Protein AF-A0A6M5YWC6-F1 (afdb_monomer)

Secondary structure (DSSP, 8-state):
-----------S-PPP-HHHHHHHHHHHHHHHHHTTHHHHHHHHHHHHHHHHHHHHHHHHHHHHHHHHHHHHHHHHHGGGHHHHHHHHHHHHHHHHHHHHHHHHHHHHHHHHHHHHHHHHHHHHHHHHHHHHHHHHHHHHHHHHHHHHHHHHTGGGGHHHHHHHHHHHHHHHHHHHHHHHHHHHHHHHHHHHHHHHHHHHHHHHHHHHHHHHHHHHHHHHHHHHHHHHHHHHHHHHHHHHHHHHHHHHHHHHHHHHHHHHHHHHHHHHHHHHHHHHHHHHHTT-TT---SS--HHHHHHHHTT--SHHHHHHHTT--PPPPTT-----

Foldseek 3Di:
DDDDDDDDDDDPDDPPDPVVVVVLVVVLVQLLQCLLVLVLVLVVLLVVLVVVLVVLVVVLVVLVVVLVVLVVVLVVLVVLVVLVVVLVVVLVVLVVVLVVLVVVLVVLVVVLVVLVVVLVVLVVLLVVLVVLLVVLVVLLVVLVVQLVVLVVVPPVSPVSNVVSVVSNVVSVVSNVVSVVSNVVSVVSNVVSVVVSVVSVVVSVVSVVVSVVSVVVSVVVSVVSVVVSVVSVVVSVVSVVVSVVSVVVSVVSVVVSVVSVVVSVVSVVVSVVSVVVSVVSQVSNPVGHDNARHPVVLVVQVVVDDDPVSNCSNVVNPDDDDPDPPPDD

Solvent-accessible surface area (backbone atoms only — not comparable to full-atom values): 17830 Å² total; per-residue (Å²): 134,80,86,87,79,84,87,80,88,77,77,93,64,77,77,80,58,66,73,55,57,53,53,48,52,52,50,34,52,55,46,30,28,49,53,30,46,52,62,51,52,41,49,52,53,51,54,52,43,56,50,50,54,50,52,54,53,50,53,54,52,52,52,51,54,52,32,52,52,41,47,52,54,36,62,64,57,64,62,53,70,57,53,56,56,49,51,51,52,47,50,56,52,48,54,52,51,51,53,51,50,52,52,54,45,52,53,48,51,53,49,43,54,51,44,54,53,51,46,52,52,34,54,50,50,50,50,52,42,56,52,49,54,53,53,29,51,49,43,34,51,49,17,50,52,43,31,52,52,15,59,72,51,43,84,82,12,55,69,50,29,52,53,18,51,51,46,35,47,52,23,51,53,51,44,53,53,42,51,53,48,46,58,49,36,54,53,50,48,49,55,43,53,53,50,44,52,53,44,52,50,52,44,60,49,47,54,51,52,52,54,50,52,51,53,52,49,54,52,51,54,51,50,51,51,51,52,52,51,51,49,50,53,50,45,55,50,49,46,53,52,28,54,50,45,50,54,51,49,57,51,50,59,55,50,50,54,54,51,54,54,50,46,52,54,49,50,53,50,39,52,50,48,51,51,51,48,56,57,54,52,70,69,30,91,89,56,68,55,91,58,46,28,72,71,50,49,60,56,49,56,74,74,48,84,48,79,62,56,56,36,61,73,70,72,60,85,66,86,84,70,95,76,83,72,83,75,129

Mean predicted aligned error: 15.75 Å

Structure (mmCIF, N/CA/C/O backbone):
data_AF-A0A6M5YWC6-F1
#
_entry.id   AF-A0A6M5YWC6-F1
#
loop_
_atom_site.group_PDB
_atom_site.id
_atom_site.type_symbol
_atom_site.label_atom_id
_atom_site.label_alt_id
_atom_site.label_comp_id
_atom_site.label_asym_id
_atom_site.label_entity_id
_atom_site.label_seq_id
_atom_site.pdbx_PDB_ins_code
_atom_site.Cartn_x
_atom_site.Cartn_y
_atom_site.Cartn_z
_atom_site.occupancy
_atom_site.B_iso_or_equiv
_atom_site.auth_seq_id
_atom_site.auth_comp_id
_atom_site.auth_asym_id
_atom_site.auth_atom_id
_atom_site.pdbx_PDB_model_num
ATOM 1 N N . MET A 1 1 ? 91.150 3.755 -120.986 1.00 38.22 1 MET A N 1
ATOM 2 C CA . MET A 1 1 ? 91.926 4.991 -120.777 1.00 38.22 1 MET A CA 1
ATOM 3 C C . MET A 1 1 ? 91.438 5.592 -119.468 1.00 38.22 1 MET A C 1
ATOM 5 O O . MET A 1 1 ? 90.256 5.879 -119.391 1.00 38.22 1 MET A O 1
ATOM 9 N N . THR A 1 2 ? 92.319 5.632 -118.460 1.00 42.59 2 THR A N 1
ATOM 10 C CA . THR A 1 2 ? 92.330 6.540 -117.286 1.00 42.59 2 THR A CA 1
ATOM 11 C C . THR A 1 2 ? 91.047 6.752 -116.465 1.00 42.59 2 THR A C 1
ATOM 13 O O . THR A 1 2 ? 90.143 7.465 -116.887 1.00 42.59 2 THR A O 1
ATOM 16 N N . ALA A 1 3 ? 91.057 6.232 -115.229 1.00 46.84 3 ALA A N 1
ATOM 17 C CA . ALA A 1 3 ? 90.350 6.835 -114.090 1.00 46.84 3 ALA A CA 1
ATOM 18 C C . ALA A 1 3 ? 90.932 8.235 -113.797 1.00 46.84 3 ALA A C 1
ATOM 20 O O . ALA A 1 3 ? 92.095 8.480 -114.143 1.00 46.84 3 ALA A O 1
ATOM 21 N N . PRO A 1 4 ? 90.135 9.156 -113.233 1.00 48.81 4 PRO A N 1
ATOM 22 C CA . PRO A 1 4 ? 90.188 9.421 -111.779 1.00 48.81 4 PRO A CA 1
ATOM 23 C C . PRO A 1 4 ? 88.760 9.781 -111.257 1.00 48.81 4 PRO A C 1
ATOM 25 O O . PRO A 1 4 ? 87.817 9.739 -112.037 1.00 48.81 4 PRO A O 1
ATOM 28 N N . ASP A 1 5 ? 88.410 10.116 -110.019 1.00 42.94 5 ASP A N 1
ATOM 29 C CA . ASP A 1 5 ? 89.071 10.385 -108.743 1.00 42.94 5 ASP A CA 1
ATOM 30 C C . ASP A 1 5 ? 87.964 10.439 -107.657 1.00 42.94 5 ASP A C 1
ATOM 32 O O . ASP A 1 5 ? 86.804 10.686 -107.982 1.00 42.94 5 ASP A O 1
ATOM 36 N N . GLY A 1 6 ? 88.345 10.331 -106.382 1.00 40.84 6 GLY A N 1
ATOM 37 C CA . GLY A 1 6 ? 87.807 11.223 -105.342 1.00 40.84 6 GLY A CA 1
ATOM 38 C C . GLY A 1 6 ? 86.397 11.018 -104.758 1.00 40.84 6 GLY A C 1
ATOM 39 O O . GLY A 1 6 ? 85.457 11.694 -105.144 1.00 40.84 6 GLY A O 1
ATOM 40 N N . ALA A 1 7 ? 86.339 10.196 -103.707 1.00 40.44 7 ALA A N 1
ATOM 41 C CA . ALA A 1 7 ? 85.938 10.562 -102.335 1.00 40.44 7 ALA A CA 1
ATOM 42 C C . ALA A 1 7 ? 84.546 11.167 -101.987 1.00 40.44 7 ALA A C 1
ATOM 44 O O . ALA A 1 7 ? 84.101 12.167 -102.531 1.00 40.44 7 ALA A O 1
ATOM 45 N N . ALA A 1 8 ? 84.023 10.617 -100.876 1.00 41.06 8 ALA A N 1
ATOM 46 C CA . ALA A 1 8 ? 83.009 11.122 -99.937 1.00 41.06 8 ALA A CA 1
ATOM 47 C C . ALA A 1 8 ? 81.523 10.906 -100.287 1.00 41.06 8 ALA A C 1
ATOM 49 O O . ALA A 1 8 ? 80.842 11.746 -100.863 1.00 41.06 8 ALA A O 1
ATOM 50 N N . VAL A 1 9 ? 81.000 9.771 -99.808 1.00 44.62 9 VAL A N 1
ATOM 51 C CA . VAL A 1 9 ? 79.585 9.610 -99.456 1.00 44.62 9 VAL A CA 1
ATOM 52 C C . VAL A 1 9 ? 79.346 10.453 -98.197 1.00 44.62 9 VAL A C 1
ATOM 54 O O . VAL A 1 9 ? 79.775 10.058 -97.114 1.00 44.62 9 VAL A O 1
ATOM 57 N N . GLU A 1 10 ? 78.720 11.623 -98.328 1.00 43.28 10 GLU A N 1
ATOM 58 C CA . GLU A 1 10 ? 78.192 12.348 -97.167 1.00 43.28 10 GLU A CA 1
ATOM 59 C C . GLU A 1 10 ? 77.033 11.545 -96.547 1.00 43.28 10 GLU A C 1
ATOM 61 O O . GLU A 1 10 ? 76.150 11.076 -97.274 1.00 43.28 10 GLU A O 1
ATOM 66 N N . PRO A 1 11 ? 77.010 11.340 -95.219 1.00 42.56 11 PRO A N 1
ATOM 67 C CA . PRO A 1 11 ? 75.912 10.647 -94.569 1.00 42.56 11 PRO A CA 1
ATOM 68 C C . PRO A 1 11 ? 74.647 11.519 -94.595 1.00 42.56 11 PRO A C 1
ATOM 70 O O . PRO A 1 11 ? 74.610 12.610 -94.040 1.00 42.56 11 PRO A O 1
ATOM 73 N N . PHE A 1 12 ? 73.585 10.986 -95.203 1.00 44.78 12 PHE A N 1
ATOM 74 C CA . PHE A 1 12 ? 72.218 11.528 -95.296 1.00 44.78 12 PHE A CA 1
ATOM 75 C C . PHE A 1 12 ? 71.465 11.559 -93.941 1.00 44.78 12 PHE A C 1
ATOM 77 O O . PHE A 1 12 ? 70.242 11.475 -93.890 1.00 44.78 12 PHE A O 1
ATOM 84 N N . PHE A 1 13 ? 72.178 11.669 -92.820 1.00 44.41 13 PHE A N 1
ATOM 85 C CA . PHE A 1 13 ? 71.583 11.907 -91.507 1.00 44.41 13 PHE A CA 1
ATOM 86 C C . PHE A 1 13 ? 71.958 13.316 -91.059 1.00 44.41 13 PHE A C 1
ATOM 88 O O . PHE A 1 13 ? 73.066 13.559 -90.584 1.00 44.41 13 PHE A O 1
ATOM 95 N N . ALA A 1 14 ? 71.019 14.246 -91.233 1.00 48.50 14 ALA A N 1
ATOM 96 C CA . ALA A 1 14 ? 71.040 15.503 -90.502 1.00 48.50 14 ALA A CA 1
ATOM 97 C C . ALA A 1 14 ? 71.047 15.203 -88.985 1.00 48.50 14 ALA A C 1
ATOM 99 O O . ALA A 1 14 ? 70.378 14.251 -88.566 1.00 48.50 14 ALA A O 1
ATOM 100 N N . PRO A 1 15 ? 71.796 15.963 -88.164 1.00 49.62 15 PRO A N 1
ATOM 101 C CA . PRO A 1 15 ? 71.708 15.848 -86.712 1.00 49.62 15 PRO A CA 1
ATOM 102 C C . PRO A 1 15 ? 70.274 16.161 -86.242 1.00 49.62 15 PRO A C 1
ATOM 104 O O . PRO A 1 15 ? 69.555 16.881 -86.942 1.00 49.62 15 PRO A O 1
ATOM 107 N N . PRO A 1 16 ? 69.835 15.606 -85.097 1.00 52.19 16 PRO A N 1
ATOM 108 C CA . PRO A 1 16 ? 68.538 15.938 -84.514 1.00 52.19 16 PRO A CA 1
ATOM 109 C C . PRO A 1 16 ? 68.422 17.459 -84.328 1.00 52.19 16 PRO A C 1
ATOM 111 O O . PRO A 1 16 ? 69.399 18.130 -84.004 1.00 52.19 16 PRO A O 1
ATOM 114 N N . ASP A 1 17 ? 67.240 18.001 -84.612 1.00 58.09 17 ASP A N 1
ATOM 115 C CA . ASP A 1 17 ? 66.920 19.421 -84.462 1.00 58.09 17 ASP A CA 1
ATOM 116 C C . ASP A 1 17 ? 67.101 19.826 -82.984 1.00 58.09 17 ASP A C 1
ATOM 118 O O . ASP A 1 17 ? 66.360 19.341 -82.130 1.00 58.09 17 ASP A O 1
ATOM 122 N N . ASP A 1 18 ? 68.086 20.680 -82.672 1.00 59.91 18 ASP A N 1
ATOM 123 C CA . ASP A 1 18 ? 68.417 21.138 -81.302 1.00 59.91 18 ASP A CA 1
ATOM 124 C C . ASP A 1 18 ? 67.179 21.716 -80.580 1.00 59.91 18 ASP A C 1
ATOM 126 O O . ASP A 1 18 ? 67.009 21.557 -79.372 1.00 59.91 18 ASP A O 1
ATOM 130 N N . ALA A 1 19 ? 66.256 22.324 -81.338 1.00 60.16 19 ALA A N 1
ATOM 131 C CA . ALA A 1 19 ? 64.995 22.856 -80.821 1.00 60.16 19 ALA A CA 1
ATOM 132 C C . ALA A 1 19 ? 63.986 21.760 -80.419 1.00 60.16 19 ALA A C 1
ATOM 134 O O . ALA A 1 19 ? 63.091 22.004 -79.608 1.00 60.16 19 ALA A O 1
ATOM 135 N N . GLY A 1 20 ? 64.091 20.560 -80.995 1.00 64.94 20 GLY A N 1
ATOM 136 C CA . GLY A 1 20 ? 63.299 19.390 -80.614 1.00 64.94 20 GLY A CA 1
ATOM 137 C C . GLY A 1 20 ? 63.800 18.756 -79.317 1.00 64.94 20 GLY A C 1
ATOM 138 O O . GLY A 1 20 ? 62.989 18.443 -78.448 1.00 64.94 20 GLY A O 1
ATOM 139 N N . ASP A 1 21 ? 65.121 18.647 -79.163 1.00 70.00 21 ASP A N 1
ATOM 140 C CA . ASP A 1 21 ? 65.767 18.128 -77.949 1.00 70.00 21 ASP A CA 1
ATOM 141 C C . ASP A 1 21 ? 65.581 19.072 -76.747 1.00 70.00 21 ASP A C 1
ATOM 143 O O . ASP A 1 21 ? 65.366 18.609 -75.628 1.00 70.00 21 ASP A O 1
ATOM 147 N N . GLU A 1 22 ? 65.599 20.394 -76.956 1.00 72.19 22 GLU A N 1
ATOM 148 C CA . GLU A 1 22 ? 65.329 21.377 -75.896 1.00 72.19 22 GLU A CA 1
ATOM 149 C C . GLU A 1 22 ? 63.876 21.299 -75.397 1.00 72.19 22 GLU A C 1
ATOM 151 O O . GLU A 1 22 ? 63.636 21.233 -74.192 1.00 72.19 22 GLU A O 1
ATOM 156 N N . ARG A 1 23 ? 62.901 21.179 -76.309 1.00 73.12 23 ARG A N 1
ATOM 157 C CA . ARG A 1 23 ? 61.482 21.009 -75.943 1.00 73.12 23 ARG A CA 1
ATOM 158 C C . ARG A 1 23 ? 61.195 19.657 -75.295 1.00 73.12 23 ARG A C 1
ATOM 160 O O . ARG A 1 23 ? 60.313 19.573 -74.445 1.00 73.12 23 ARG A O 1
ATOM 167 N N . LEU A 1 24 ? 61.910 18.604 -75.691 1.00 76.69 24 LEU A N 1
ATOM 168 C CA . LEU A 1 24 ? 61.788 17.290 -75.062 1.00 76.69 24 LEU A CA 1
ATOM 169 C C . LEU A 1 24 ? 62.290 17.337 -73.612 1.00 76.69 24 LEU A C 1
ATOM 171 O O . LEU A 1 24 ? 61.584 16.875 -72.722 1.00 76.69 24 LEU A O 1
ATOM 175 N N . ARG A 1 25 ? 63.432 17.993 -73.361 1.00 77.19 25 ARG A N 1
ATOM 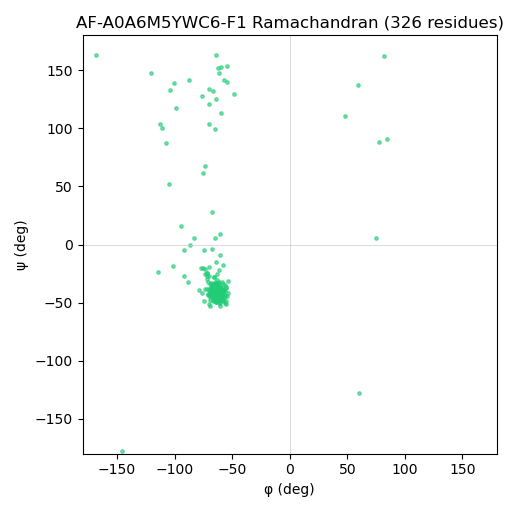176 C CA . ARG A 1 25 ? 63.969 18.202 -72.005 1.00 77.19 25 ARG A CA 1
ATOM 177 C C . ARG A 1 25 ? 63.061 19.057 -71.121 1.00 77.19 25 ARG A C 1
ATOM 179 O O . ARG A 1 25 ? 62.922 18.763 -69.938 1.00 77.19 25 ARG A O 1
ATOM 186 N N . GLU A 1 26 ? 62.424 20.093 -71.672 1.00 78.50 26 GLU A N 1
ATOM 187 C CA . GLU A 1 26 ? 61.426 20.888 -70.938 1.00 78.50 26 GLU A CA 1
ATOM 188 C C . GLU A 1 26 ? 60.221 20.034 -70.513 1.00 78.50 26 GLU A C 1
ATOM 190 O O . GLU A 1 26 ? 59.800 20.088 -69.358 1.00 78.50 26 GLU A O 1
ATOM 195 N N . VAL A 1 27 ? 59.698 19.198 -71.417 1.00 79.25 27 VAL A N 1
ATOM 196 C CA . VAL A 1 27 ? 58.576 18.292 -71.121 1.00 79.25 27 VAL A CA 1
ATOM 197 C C . VAL A 1 27 ? 58.976 17.210 -70.116 1.00 79.25 27 VAL A C 1
ATOM 199 O O . VAL A 1 27 ? 58.191 16.896 -69.225 1.00 79.25 27 VAL A O 1
ATOM 202 N N . GLU A 1 28 ? 60.185 16.658 -70.219 1.00 80.56 28 GLU A N 1
ATOM 203 C CA . GLU A 1 28 ? 60.724 15.689 -69.257 1.00 80.56 28 GLU A CA 1
ATOM 204 C C . GLU A 1 28 ? 60.856 16.298 -67.853 1.00 80.56 28 GLU A C 1
ATOM 206 O O . GLU A 1 28 ? 60.469 15.655 -66.877 1.00 80.56 28 GLU A O 1
ATOM 211 N N . ALA A 1 29 ? 61.318 17.548 -67.742 1.00 77.94 29 ALA A N 1
ATOM 212 C CA . ALA A 1 29 ? 61.421 18.261 -66.469 1.00 77.94 29 ALA A CA 1
ATOM 213 C C . ALA A 1 29 ? 60.044 18.590 -65.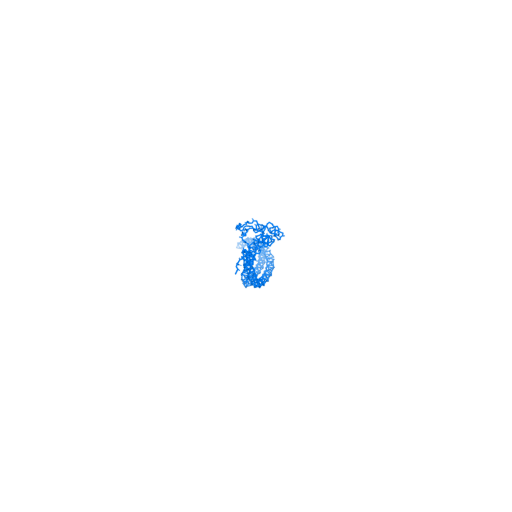863 1.00 77.94 29 ALA A C 1
ATOM 215 O O . ALA A 1 29 ? 59.823 18.365 -64.672 1.00 77.94 29 ALA A O 1
ATOM 216 N N . GLU A 1 30 ? 59.085 19.062 -66.669 1.00 80.00 30 GLU A N 1
ATOM 217 C CA . GLU A 1 30 ? 57.708 19.293 -66.205 1.00 80.00 30 GLU A CA 1
ATOM 218 C C . GLU A 1 30 ? 57.016 17.990 -65.774 1.00 80.00 30 GLU A C 1
ATOM 220 O O . GLU A 1 30 ? 56.248 17.976 -64.805 1.00 80.00 30 GLU A O 1
ATOM 225 N N . LEU A 1 31 ? 57.293 16.886 -66.475 1.00 81.19 31 LEU A N 1
ATOM 226 C CA . LEU A 1 31 ? 56.774 15.563 -66.146 1.00 81.19 31 LEU A CA 1
ATOM 227 C C . LEU A 1 31 ? 57.403 15.027 -64.851 1.00 81.19 31 LEU A C 1
ATOM 229 O O . LEU A 1 31 ? 56.674 14.522 -63.996 1.00 81.19 31 LEU A O 1
ATOM 233 N N . ALA A 1 32 ? 58.715 15.193 -64.665 1.00 81.12 32 ALA A N 1
ATOM 234 C CA . ALA A 1 32 ? 59.426 14.827 -63.439 1.00 81.12 32 ALA A CA 1
ATOM 235 C C . ALA A 1 32 ? 58.873 15.561 -62.205 1.00 81.12 32 ALA A C 1
ATOM 237 O O . ALA A 1 32 ? 58.709 14.947 -61.151 1.00 81.12 32 ALA A O 1
ATOM 238 N N . ASP A 1 33 ? 58.512 16.839 -62.353 1.00 81.75 33 ASP A N 1
ATOM 239 C CA . ASP A 1 33 ? 57.915 17.659 -61.292 1.00 81.75 33 ASP A CA 1
ATOM 240 C C . ASP A 1 33 ? 56.459 17.275 -60.968 1.00 81.75 33 ASP A C 1
ATOM 242 O O . ASP A 1 33 ? 55.993 17.475 -59.839 1.00 81.75 33 ASP A O 1
ATOM 246 N N . ALA A 1 34 ? 55.715 16.756 -61.950 1.00 83.06 34 ALA A N 1
ATOM 247 C CA . ALA A 1 34 ? 54.304 16.396 -61.814 1.00 83.06 34 ALA A CA 1
ATOM 248 C C . ALA A 1 34 ? 54.089 14.963 -61.306 1.00 83.06 34 ALA A C 1
ATOM 250 O O . ALA A 1 34 ? 53.111 14.699 -60.606 1.00 83.06 34 ALA A O 1
ATOM 251 N N . LEU A 1 35 ? 54.979 14.028 -61.648 1.00 84.12 35 LEU A N 1
ATOM 252 C CA . LEU A 1 35 ? 54.820 12.605 -61.332 1.00 84.12 35 LEU A CA 1
ATOM 253 C C . LEU A 1 35 ? 54.635 12.295 -59.835 1.00 84.12 35 LEU A C 1
ATOM 255 O O . LEU A 1 35 ? 53.750 11.501 -59.515 1.00 84.12 35 LEU A O 1
ATOM 259 N N . PRO A 1 36 ? 55.334 12.953 -58.889 1.00 85.25 36 PRO A N 1
ATOM 260 C CA . PRO A 1 36 ? 55.153 12.701 -57.454 1.00 85.25 36 PRO A CA 1
ATOM 261 C C . PRO A 1 36 ? 53.755 13.059 -56.918 1.00 85.25 36 PRO A C 1
ATOM 263 O O . PRO A 1 36 ? 53.370 12.609 -55.836 1.00 85.25 36 PRO A O 1
ATOM 266 N N . VAL A 1 37 ? 52.955 13.819 -57.678 1.00 85.12 37 VAL A N 1
ATOM 267 C CA . VAL A 1 37 ? 51.554 14.120 -57.342 1.00 85.12 37 VAL A CA 1
ATOM 268 C C . VAL A 1 37 ? 50.692 12.857 -57.376 1.00 85.12 37 VAL A C 1
ATOM 270 O O . VAL A 1 37 ? 49.821 12.687 -56.523 1.00 85.12 37 VAL A O 1
ATOM 273 N N . LEU A 1 38 ? 50.926 11.947 -58.328 1.00 85.12 38 LEU A N 1
ATOM 274 C CA . LEU A 1 38 ? 50.093 10.755 -58.509 1.00 85.12 38 LEU A CA 1
ATOM 275 C C . LEU A 1 38 ? 50.179 9.788 -57.311 1.00 85.12 38 LEU A C 1
ATOM 277 O O . LEU A 1 38 ? 49.121 9.422 -56.790 1.00 85.12 38 LEU A O 1
ATOM 281 N N . PRO A 1 39 ? 51.370 9.413 -56.796 1.00 84.19 39 PRO A N 1
ATOM 282 C CA . PRO A 1 39 ? 51.491 8.632 -55.565 1.00 84.19 39 PRO A CA 1
ATOM 283 C C . PRO A 1 39 ? 50.866 9.309 -54.342 1.00 84.19 39 PRO A C 1
ATOM 285 O O . PRO A 1 39 ? 50.264 8.625 -53.512 1.00 84.19 39 PRO A O 1
ATOM 288 N N . LEU A 1 40 ? 50.980 10.638 -54.229 1.00 84.12 40 LEU A N 1
ATOM 289 C CA . LEU A 1 40 ? 50.388 11.398 -53.127 1.00 84.12 40 LEU A CA 1
ATOM 290 C C . LEU A 1 40 ? 48.854 11.331 -53.161 1.00 84.12 40 LEU A C 1
ATOM 292 O O . LEU A 1 40 ? 48.233 10.992 -52.155 1.00 84.12 40 LEU A O 1
ATOM 296 N N . VAL A 1 41 ? 48.247 11.563 -54.328 1.00 84.38 41 VAL A N 1
ATOM 297 C CA . VAL A 1 41 ? 46.791 11.459 -54.520 1.00 84.38 41 VAL A CA 1
ATOM 298 C C . VAL A 1 41 ? 46.306 10.019 -54.318 1.00 84.38 41 VAL A C 1
ATOM 300 O O . VAL A 1 41 ? 45.280 9.805 -53.677 1.00 84.38 41 VAL A O 1
ATOM 303 N N . CYS A 1 42 ? 47.052 9.012 -54.787 1.00 87.12 42 CYS A N 1
ATOM 304 C CA . CYS A 1 42 ? 46.728 7.600 -54.546 1.00 87.12 42 CYS A CA 1
ATOM 305 C C . CYS A 1 42 ? 46.696 7.261 -53.049 1.00 87.12 42 CYS A C 1
ATOM 307 O O . CYS A 1 42 ? 45.794 6.556 -52.590 1.00 87.12 42 CYS A O 1
ATOM 309 N N . ARG A 1 43 ? 47.660 7.782 -52.279 1.00 85.19 43 ARG A N 1
ATOM 310 C CA . ARG A 1 43 ? 47.714 7.609 -50.823 1.00 85.19 43 ARG A CA 1
ATOM 311 C C . ARG A 1 43 ? 46.512 8.267 -50.146 1.00 85.19 43 ARG A C 1
ATOM 313 O O . ARG A 1 43 ? 45.808 7.594 -49.403 1.00 85.19 43 ARG A O 1
ATOM 320 N N . GLN A 1 44 ? 46.219 9.525 -50.480 1.00 83.69 44 GLN A N 1
ATOM 321 C CA . GLN A 1 44 ? 45.071 10.262 -49.934 1.00 83.69 44 GLN A CA 1
ATOM 322 C C . GLN A 1 44 ? 43.728 9.589 -50.254 1.00 83.69 44 GLN A C 1
ATOM 324 O O . GLN A 1 44 ? 42.851 9.519 -49.393 1.00 83.69 44 GLN A O 1
ATOM 329 N N . LEU A 1 45 ? 43.559 9.058 -51.470 1.00 86.44 45 LEU A N 1
ATOM 330 C CA . LEU A 1 45 ? 42.361 8.305 -51.855 1.00 86.44 45 LEU A CA 1
ATOM 331 C C . LEU A 1 45 ? 42.213 7.017 -51.038 1.00 86.44 45 LEU A C 1
ATOM 333 O O . LEU A 1 45 ? 41.114 6.715 -50.578 1.00 86.44 45 LEU A O 1
ATOM 337 N N . THR A 1 46 ? 43.310 6.290 -50.825 1.00 86.44 46 THR A N 1
ATOM 338 C CA . THR A 1 46 ? 43.314 5.056 -50.023 1.00 86.44 46 THR A CA 1
ATOM 339 C C . THR A 1 46 ? 42.966 5.351 -48.562 1.00 86.44 46 THR A C 1
ATOM 341 O O . THR A 1 46 ? 42.053 4.742 -48.011 1.00 86.44 46 THR A O 1
ATOM 344 N N . GLU A 1 47 ? 43.609 6.356 -47.963 1.00 84.81 47 GLU A N 1
ATOM 345 C CA . GLU A 1 47 ? 43.336 6.799 -46.589 1.00 84.81 47 GLU A CA 1
ATOM 346 C C . GLU A 1 47 ? 41.888 7.288 -46.416 1.00 84.81 47 GLU A C 1
ATOM 348 O O . GLU A 1 47 ? 41.240 6.994 -45.407 1.00 84.81 47 GLU A O 1
ATOM 353 N N . SER A 1 48 ? 41.349 7.998 -47.415 1.00 82.38 48 SER A N 1
ATOM 354 C CA . SER A 1 48 ? 39.959 8.469 -47.412 1.00 82.38 48 SER A CA 1
ATOM 355 C C . SER A 1 48 ? 38.967 7.309 -47.437 1.00 82.38 48 SER A C 1
ATOM 357 O O . SER A 1 48 ? 37.998 7.318 -46.678 1.00 82.38 48 SER A O 1
ATOM 359 N N . VAL A 1 49 ? 39.213 6.294 -48.272 1.00 85.44 49 VAL A N 1
ATOM 360 C CA . VAL A 1 49 ? 38.385 5.082 -48.315 1.00 85.44 49 VAL A CA 1
ATOM 361 C C . VAL A 1 49 ? 38.417 4.378 -46.963 1.00 85.44 49 VAL A C 1
ATOM 363 O O . VAL A 1 49 ? 37.355 4.193 -46.376 1.00 85.44 49 VAL A O 1
ATOM 366 N N . GLU A 1 50 ? 39.601 4.089 -46.414 1.00 84.31 50 GLU A N 1
ATOM 367 C CA . GLU A 1 50 ? 39.760 3.427 -45.108 1.00 84.31 50 GLU A CA 1
ATOM 368 C C . GLU A 1 50 ? 39.099 4.195 -43.950 1.00 84.31 50 GLU A C 1
ATOM 370 O O . GLU A 1 50 ? 38.613 3.596 -42.984 1.00 84.31 50 GLU A O 1
ATOM 375 N N . CYS A 1 51 ? 39.103 5.530 -44.005 1.00 82.81 51 CYS A N 1
ATOM 376 C CA . CYS A 1 51 ? 38.406 6.376 -43.040 1.00 82.81 51 CYS A CA 1
ATOM 377 C C . CYS A 1 51 ? 36.885 6.185 -43.130 1.00 82.81 51 CYS A C 1
ATOM 379 O O . CYS A 1 51 ? 36.224 5.955 -42.113 1.00 82.81 51 CYS A O 1
ATOM 381 N N . VAL A 1 52 ? 36.338 6.201 -44.350 1.00 83.00 52 VAL A N 1
ATOM 382 C CA . VAL A 1 52 ? 34.909 5.975 -44.600 1.00 83.00 52 VAL A CA 1
ATOM 383 C C . VAL A 1 52 ? 34.489 4.563 -44.178 1.00 83.00 52 VAL A C 1
ATOM 385 O O . VAL A 1 52 ? 33.471 4.427 -43.501 1.00 83.00 52 VAL A O 1
ATOM 388 N N . GLU A 1 53 ? 35.262 3.517 -44.491 1.00 82.56 53 GLU A N 1
ATOM 389 C CA . GLU A 1 53 ? 34.897 2.137 -44.116 1.00 82.56 53 GLU A CA 1
ATOM 390 C C . GLU A 1 53 ? 34.807 1.967 -42.593 1.00 82.56 53 GLU A C 1
ATOM 392 O O . GLU A 1 53 ? 33.849 1.384 -42.069 1.00 82.56 53 GLU A O 1
ATOM 397 N N . ARG A 1 54 ? 35.784 2.523 -41.862 1.00 82.44 54 ARG A N 1
ATOM 398 C CA . ARG A 1 54 ? 35.807 2.486 -40.394 1.00 82.44 54 ARG A CA 1
ATOM 399 C C . ARG A 1 54 ? 34.643 3.263 -39.790 1.00 82.44 54 ARG A C 1
ATOM 401 O O . ARG A 1 54 ? 34.001 2.751 -38.874 1.00 82.44 54 ARG A O 1
ATOM 408 N N . ALA A 1 55 ? 34.347 4.454 -40.309 1.00 79.75 55 ALA A N 1
ATOM 409 C CA . ALA A 1 55 ? 33.232 5.266 -39.834 1.00 79.75 55 ALA A CA 1
ATOM 410 C C . ALA A 1 55 ? 31.886 4.547 -40.025 1.00 79.75 55 ALA A C 1
ATOM 412 O O . ALA A 1 55 ? 31.095 4.458 -39.086 1.00 79.75 55 ALA A O 1
ATOM 413 N N . VAL A 1 56 ? 31.638 3.965 -41.205 1.00 80.88 56 VAL A N 1
ATOM 414 C CA . VAL A 1 56 ? 30.369 3.274 -41.490 1.00 80.88 56 VAL A CA 1
ATOM 415 C C . VAL A 1 56 ? 30.226 1.999 -40.652 1.00 80.88 56 VAL A C 1
ATOM 417 O O . VAL A 1 56 ? 29.157 1.754 -40.087 1.00 80.88 56 VAL A O 1
ATOM 420 N N . THR A 1 57 ? 31.297 1.212 -40.512 1.00 81.38 57 THR A N 1
ATOM 421 C CA . THR A 1 57 ? 31.285 -0.006 -39.684 1.00 81.38 57 THR A CA 1
ATOM 422 C C . THR A 1 57 ? 31.052 0.323 -38.206 1.00 81.38 57 THR A C 1
ATOM 424 O O . THR A 1 57 ? 30.255 -0.348 -37.547 1.00 81.38 57 THR A O 1
ATOM 427 N N . GLY A 1 58 ? 31.686 1.385 -37.695 1.00 81.94 58 GLY A N 1
ATOM 428 C CA . GLY A 1 58 ? 31.497 1.863 -36.323 1.00 81.94 58 GLY A CA 1
ATOM 429 C C . GLY A 1 58 ? 30.052 2.277 -36.044 1.00 81.94 58 GLY A C 1
ATOM 430 O O . GLY A 1 58 ? 29.435 1.770 -35.107 1.00 81.94 58 GLY A O 1
ATOM 431 N N . VAL A 1 59 ? 29.475 3.110 -36.916 1.00 82.69 59 VAL A N 1
ATOM 432 C CA . VAL A 1 59 ? 28.081 3.570 -36.800 1.00 82.69 59 VAL A CA 1
ATOM 433 C C . VAL A 1 59 ? 27.096 2.395 -36.823 1.00 82.69 59 VAL A C 1
ATOM 435 O O . VAL A 1 59 ? 26.163 2.351 -36.020 1.00 82.69 59 VAL A O 1
ATOM 438 N N . CYS A 1 60 ? 27.304 1.401 -37.693 1.00 80.44 60 CYS A N 1
ATOM 439 C CA . CYS A 1 60 ? 26.446 0.211 -37.732 1.00 80.44 60 CYS A CA 1
ATOM 440 C C . CYS A 1 60 ? 26.525 -0.606 -36.432 1.00 80.44 60 CYS A C 1
ATOM 442 O O . CYS A 1 60 ? 25.492 -1.046 -35.924 1.00 80.44 60 CYS A O 1
ATOM 444 N N . GLY A 1 61 ? 27.727 -0.770 -35.869 1.00 82.25 61 GLY A N 1
ATOM 445 C CA . GLY A 1 61 ? 27.927 -1.464 -34.595 1.00 82.25 61 GLY A CA 1
ATOM 446 C C . GLY A 1 61 ? 27.257 -0.756 -33.413 1.00 82.25 61 GLY A C 1
ATOM 447 O O . GLY A 1 61 ? 26.624 -1.408 -32.578 1.00 82.25 61 GLY A O 1
ATOM 448 N N . GLU A 1 62 ? 27.331 0.576 -33.360 1.00 82.88 62 GLU A N 1
ATOM 449 C CA . GLU A 1 62 ? 26.646 1.375 -32.338 1.00 82.88 62 GLU A CA 1
ATOM 450 C C . GLU A 1 62 ? 25.125 1.230 -32.427 1.00 82.88 62 GLU A C 1
ATOM 452 O O . GLU A 1 62 ? 24.478 0.946 -31.414 1.00 82.88 62 GLU A O 1
ATOM 457 N N . PHE A 1 63 ? 24.546 1.335 -33.628 1.00 81.88 63 PHE A N 1
ATOM 458 C CA . PHE A 1 63 ? 23.107 1.137 -33.816 1.00 81.88 63 PHE A CA 1
ATOM 459 C C . PHE A 1 63 ? 22.655 -0.264 -33.403 1.00 81.88 63 PHE A C 1
ATOM 461 O O . PHE A 1 63 ? 21.626 -0.399 -32.741 1.00 81.88 63 PHE A O 1
ATOM 468 N N . GLN A 1 64 ? 23.431 -1.297 -33.736 1.00 80.25 64 GLN A N 1
ATOM 469 C CA . GLN A 1 64 ? 23.111 -2.672 -33.363 1.00 80.25 64 GLN A CA 1
ATOM 470 C C . GLN A 1 64 ? 23.154 -2.872 -31.843 1.00 80.25 64 GLN A C 1
ATOM 472 O O . GLN A 1 64 ? 22.227 -3.445 -31.274 1.00 80.25 64 GLN A O 1
ATOM 477 N N . SER A 1 65 ? 24.142 -2.283 -31.159 1.00 84.56 65 SER A N 1
ATOM 478 C CA . SER A 1 65 ? 24.191 -2.267 -29.691 1.00 84.56 65 SER A CA 1
ATOM 479 C C . SER A 1 65 ? 22.989 -1.548 -29.066 1.00 84.56 65 SER A C 1
ATOM 481 O O . SER A 1 65 ? 22.455 -1.997 -28.048 1.00 84.56 65 SER A O 1
ATOM 483 N N . ILE A 1 66 ? 22.554 -0.428 -29.656 1.00 82.94 66 ILE A N 1
ATOM 484 C CA . ILE A 1 66 ? 21.378 0.327 -29.199 1.00 82.94 66 ILE A CA 1
ATOM 485 C C . ILE A 1 66 ? 20.105 -0.510 -29.370 1.00 82.94 66 ILE A C 1
ATOM 487 O O . ILE A 1 66 ? 19.306 -0.587 -28.437 1.00 82.94 66 ILE A O 1
ATOM 491 N N . ALA A 1 67 ? 19.930 -1.170 -30.516 1.00 79.75 67 ALA A N 1
ATOM 492 C CA . ALA A 1 67 ? 18.773 -2.025 -30.766 1.00 79.75 67 ALA A CA 1
ATOM 493 C C . ALA A 1 67 ? 18.728 -3.229 -29.817 1.00 79.75 67 ALA A C 1
ATOM 495 O O . ALA A 1 67 ? 17.687 -3.474 -29.209 1.00 79.75 67 ALA A O 1
ATOM 496 N N . ASP A 1 68 ? 19.851 -3.918 -29.598 1.00 81.31 68 ASP A N 1
ATOM 497 C CA . ASP A 1 68 ? 19.920 -5.045 -28.661 1.00 81.31 68 ASP A CA 1
ATOM 498 C C . ASP A 1 68 ? 19.542 -4.619 -27.234 1.00 81.31 68 ASP A C 1
ATOM 500 O O . ASP A 1 68 ? 18.765 -5.297 -26.555 1.00 81.31 68 ASP A O 1
ATOM 504 N N . LYS A 1 69 ? 20.029 -3.454 -26.782 1.00 80.44 69 LYS A N 1
ATOM 505 C CA . LYS A 1 69 ? 19.669 -2.883 -25.473 1.00 80.44 69 LYS A CA 1
ATOM 506 C C . LYS A 1 69 ? 18.191 -2.501 -25.395 1.00 80.44 69 LYS A C 1
ATOM 508 O O . LYS A 1 69 ? 17.565 -2.752 -24.365 1.00 80.44 69 LYS A O 1
ATOM 513 N N . ALA A 1 70 ? 17.624 -1.927 -26.457 1.00 76.94 70 ALA A N 1
ATOM 514 C CA . ALA A 1 70 ? 16.206 -1.578 -26.516 1.00 76.94 70 ALA A CA 1
ATOM 515 C C . ALA A 1 70 ? 15.315 -2.831 -26.445 1.00 76.94 70 ALA A C 1
ATOM 517 O O . ALA A 1 70 ? 14.379 -2.881 -25.648 1.00 76.94 70 ALA A O 1
ATOM 518 N N . ILE A 1 71 ? 15.652 -3.881 -27.199 1.00 74.19 71 ILE A N 1
ATOM 519 C CA . ILE A 1 71 ? 14.923 -5.159 -27.205 1.00 74.19 71 ILE A CA 1
ATOM 520 C C . ILE A 1 71 ? 15.030 -5.855 -25.845 1.00 74.19 71 ILE A C 1
ATOM 522 O O . ILE A 1 71 ? 14.021 -6.318 -25.312 1.00 74.19 71 ILE A O 1
ATOM 526 N N . ALA A 1 72 ? 16.225 -5.899 -25.248 1.00 75.81 72 ALA A N 1
ATOM 527 C CA . ALA A 1 72 ? 16.427 -6.484 -23.924 1.00 75.81 72 ALA A CA 1
ATOM 528 C C . ALA A 1 72 ? 15.650 -5.724 -22.832 1.00 75.81 72 ALA A C 1
ATOM 530 O O . ALA A 1 72 ? 15.036 -6.349 -21.964 1.00 75.81 72 ALA A O 1
ATOM 531 N N . GLY A 1 73 ? 15.622 -4.388 -22.897 1.00 70.00 73 GLY A N 1
ATOM 532 C CA . GLY A 1 73 ? 14.849 -3.546 -21.980 1.00 70.00 73 GLY A CA 1
ATOM 533 C C . GLY A 1 73 ? 13.337 -3.774 -22.084 1.00 70.00 73 GLY A C 1
ATOM 534 O O . GLY A 1 73 ? 12.656 -3.895 -21.065 1.00 70.00 73 GLY A O 1
ATOM 535 N N . VAL A 1 74 ? 12.812 -3.913 -23.305 1.00 69.12 74 VAL A N 1
ATOM 536 C CA . VAL A 1 74 ? 11.391 -4.210 -23.560 1.00 69.12 74 VAL A CA 1
ATOM 537 C C . VAL A 1 74 ? 11.030 -5.641 -23.142 1.00 69.12 74 VAL A C 1
ATOM 539 O O . VAL A 1 74 ? 10.006 -5.855 -22.491 1.00 69.12 74 VAL A O 1
ATOM 542 N N . GLY A 1 75 ? 11.885 -6.621 -23.452 1.00 61.19 75 GLY A N 1
ATOM 543 C CA . GLY A 1 75 ? 11.690 -8.027 -23.087 1.00 61.19 75 GLY A CA 1
ATOM 544 C C . GLY A 1 75 ? 11.700 -8.271 -21.575 1.00 61.19 75 GLY A C 1
ATOM 545 O O . GLY A 1 75 ? 10.929 -9.092 -21.084 1.00 61.19 75 GLY A O 1
ATOM 546 N N . GLY A 1 76 ? 12.503 -7.512 -20.820 1.00 59.94 76 GLY A N 1
ATOM 547 C CA . GLY A 1 76 ? 12.476 -7.518 -19.353 1.00 59.94 76 GLY A CA 1
ATOM 548 C C . GLY A 1 76 ? 11.217 -6.868 -18.759 1.00 59.94 76 GLY A C 1
ATOM 549 O O . GLY A 1 76 ? 10.717 -7.320 -17.729 1.00 59.94 76 GLY A O 1
ATOM 550 N N . GLY A 1 77 ? 10.660 -5.849 -19.424 1.00 53.28 77 GLY A N 1
ATOM 551 C CA . GLY A 1 77 ? 9.413 -5.178 -19.026 1.00 53.28 77 GLY A CA 1
ATOM 552 C C . GLY A 1 77 ? 8.135 -5.981 -19.315 1.00 53.28 77 GLY A C 1
ATOM 553 O O . GLY A 1 77 ? 7.110 -5.769 -18.666 1.00 53.28 77 GLY A O 1
ATOM 554 N N . ALA A 1 78 ? 8.192 -6.955 -20.231 1.00 50.22 78 ALA A N 1
ATOM 555 C CA . ALA A 1 78 ? 7.080 -7.851 -20.567 1.00 50.22 78 ALA A CA 1
ATOM 556 C C . ALA A 1 78 ? 6.680 -8.823 -19.432 1.00 50.22 78 ALA A C 1
ATOM 558 O O . ALA A 1 78 ? 5.651 -9.492 -19.524 1.00 50.22 78 ALA A O 1
ATOM 559 N N . ALA A 1 79 ? 7.400 -8.828 -18.303 1.00 51.97 79 ALA A N 1
ATOM 560 C CA . ALA A 1 79 ? 6.943 -9.421 -17.041 1.00 51.97 79 ALA A CA 1
ATOM 561 C C . ALA A 1 79 ? 5.711 -8.706 -16.421 1.00 51.97 79 ALA A C 1
ATOM 563 O O . ALA A 1 79 ? 5.264 -9.059 -15.329 1.00 51.97 79 ALA A O 1
ATOM 564 N N . GLY A 1 80 ? 5.120 -7.727 -17.119 1.00 52.06 80 GLY A N 1
ATOM 565 C CA . GLY A 1 80 ? 3.905 -7.001 -16.736 1.00 52.06 80 GLY A CA 1
ATOM 566 C C . GLY A 1 80 ? 2.631 -7.844 -16.562 1.00 52.06 80 GLY A C 1
ATOM 567 O O . GLY A 1 80 ? 1.654 -7.326 -16.025 1.00 52.06 80 GLY A O 1
ATOM 568 N N . ALA A 1 81 ? 2.630 -9.131 -16.932 1.00 53.62 81 ALA A N 1
ATOM 569 C CA . ALA A 1 81 ? 1.526 -10.045 -16.614 1.00 53.62 81 ALA A CA 1
ATOM 570 C C . ALA A 1 81 ? 1.371 -10.276 -15.096 1.00 53.62 81 ALA A C 1
ATOM 572 O O . ALA A 1 81 ? 0.254 -10.382 -14.605 1.00 53.62 81 ALA A O 1
ATOM 573 N N . GLY A 1 82 ? 2.468 -10.257 -14.327 1.00 59.34 82 GLY A N 1
ATOM 574 C CA . GLY A 1 82 ? 2.396 -10.390 -12.866 1.00 59.34 82 GLY A CA 1
ATOM 575 C C . GLY A 1 82 ? 1.873 -9.135 -12.160 1.00 59.34 82 GLY A C 1
ATOM 576 O O . GLY A 1 82 ? 1.302 -9.225 -11.077 1.00 59.34 82 GLY A O 1
ATOM 577 N N . GLY A 1 83 ? 2.033 -7.953 -12.767 1.00 66.69 83 GLY A N 1
ATOM 578 C CA . GLY A 1 83 ? 1.621 -6.684 -12.160 1.00 66.69 83 GLY A CA 1
ATOM 579 C C . GLY A 1 83 ? 0.112 -6.600 -11.932 1.00 66.69 83 GLY A C 1
ATOM 580 O O . GLY A 1 83 ? -0.328 -6.162 -10.874 1.00 66.69 83 GLY A O 1
ATOM 581 N N . GLU A 1 84 ? -0.682 -7.081 -12.886 1.00 67.75 84 GLU A N 1
ATOM 582 C CA . GLU A 1 84 ? -2.145 -7.042 -12.815 1.00 67.75 84 GLU A CA 1
ATOM 583 C C . GLU A 1 84 ? -2.692 -8.012 -11.763 1.00 67.75 84 GLU A C 1
ATOM 585 O O . GLU A 1 84 ? -3.533 -7.634 -10.946 1.00 67.75 84 GLU A O 1
ATOM 590 N N . ASP A 1 85 ? -2.124 -9.217 -11.710 1.00 74.25 85 ASP A N 1
ATOM 591 C CA . ASP A 1 85 ? -2.432 -10.217 -10.690 1.00 74.25 85 ASP A CA 1
ATOM 592 C C . ASP A 1 85 ? -2.052 -9.721 -9.289 1.00 74.25 85 ASP A C 1
ATOM 594 O O . ASP A 1 85 ? -2.804 -9.909 -8.330 1.00 74.25 85 ASP A O 1
ATOM 598 N N . HIS A 1 86 ? -0.919 -9.025 -9.155 1.00 77.25 86 HIS A N 1
ATOM 599 C CA . HIS A 1 86 ? -0.507 -8.419 -7.891 1.00 77.25 86 HIS A CA 1
ATOM 600 C C . HIS A 1 86 ? -1.414 -7.256 -7.471 1.00 77.25 86 HIS A C 1
ATOM 602 O O . HIS A 1 86 ? -1.753 -7.165 -6.290 1.00 77.25 86 HIS A O 1
ATOM 608 N N . ILE A 1 87 ? -1.856 -6.403 -8.401 1.00 79.38 87 ILE A N 1
ATOM 609 C CA . ILE A 1 87 ? -2.801 -5.310 -8.115 1.00 79.38 87 ILE A CA 1
ATOM 610 C C . ILE A 1 87 ? -4.168 -5.874 -7.718 1.00 79.38 87 ILE A C 1
ATOM 612 O O . ILE A 1 87 ? -4.756 -5.427 -6.731 1.00 79.38 87 ILE A O 1
ATOM 616 N N . ALA A 1 88 ? -4.659 -6.889 -8.430 1.00 81.50 88 ALA A N 1
ATOM 617 C CA . ALA A 1 88 ? -5.910 -7.563 -8.105 1.00 81.50 88 ALA A CA 1
ATOM 618 C C . ALA A 1 88 ? -5.838 -8.251 -6.730 1.00 81.50 88 ALA A C 1
ATOM 620 O O . ALA A 1 88 ? -6.730 -8.074 -5.897 1.00 81.50 88 ALA A O 1
ATOM 621 N N . ALA A 1 89 ? -4.749 -8.971 -6.444 1.00 85.19 89 ALA A N 1
ATOM 622 C CA . ALA A 1 89 ? -4.527 -9.613 -5.149 1.00 85.19 89 ALA A CA 1
ATOM 623 C C . ALA A 1 89 ? -4.401 -8.596 -4.002 1.00 85.19 89 ALA A C 1
ATOM 625 O O . ALA A 1 89 ? -4.954 -8.811 -2.915 1.00 85.19 89 ALA A O 1
ATOM 626 N N . ALA A 1 90 ? -3.711 -7.475 -4.236 1.00 83.06 90 ALA A N 1
ATOM 627 C CA . ALA A 1 90 ? -3.616 -6.376 -3.282 1.00 83.06 90 ALA A CA 1
ATOM 628 C C . ALA A 1 90 ? -4.997 -5.765 -3.015 1.00 83.06 90 ALA A C 1
ATOM 630 O O . ALA A 1 90 ? -5.383 -5.638 -1.856 1.00 83.06 90 ALA A O 1
ATOM 631 N N . SER A 1 91 ? -5.776 -5.485 -4.063 1.00 86.00 91 SER A N 1
ATOM 632 C CA . SER A 1 91 ? -7.144 -4.966 -3.953 1.00 86.00 91 SER A CA 1
ATOM 633 C C . SER A 1 91 ? -8.029 -5.872 -3.090 1.00 86.00 91 SER A C 1
ATOM 635 O O . SER A 1 91 ? -8.586 -5.420 -2.090 1.00 86.00 91 SER A O 1
ATOM 637 N N . VAL A 1 92 ? -8.057 -7.181 -3.372 1.00 89.31 92 VAL A N 1
ATOM 638 C CA . VAL A 1 92 ? -8.821 -8.164 -2.578 1.00 89.31 92 VAL A CA 1
ATOM 639 C C . VAL A 1 92 ? -8.367 -8.187 -1.116 1.00 89.31 92 VAL A C 1
ATOM 641 O O . VAL A 1 92 ? -9.193 -8.205 -0.197 1.00 89.31 92 VAL A O 1
ATOM 644 N N . THR A 1 93 ? -7.054 -8.180 -0.879 1.00 89.06 93 THR A N 1
ATOM 645 C CA . THR A 1 93 ? -6.495 -8.206 0.478 1.00 89.06 93 THR A CA 1
ATOM 646 C C . THR A 1 93 ? -6.886 -6.958 1.258 1.00 89.06 93 THR A C 1
ATOM 648 O O . THR A 1 93 ? -7.306 -7.068 2.412 1.00 89.06 93 THR A O 1
ATOM 651 N N . ILE A 1 94 ? -6.797 -5.786 0.632 1.00 89.19 94 ILE A N 1
ATOM 652 C CA . ILE A 1 94 ? -7.128 -4.516 1.267 1.00 89.19 94 ILE A CA 1
ATOM 653 C C . ILE A 1 94 ? -8.637 -4.413 1.524 1.00 89.19 94 ILE A C 1
ATOM 655 O O . ILE A 1 94 ? -9.028 -4.059 2.635 1.00 89.19 94 ILE A O 1
ATOM 659 N N . SER A 1 95 ? -9.499 -4.805 0.578 1.00 88.44 95 SER A N 1
ATOM 660 C CA . SER A 1 95 ? -10.950 -4.862 0.813 1.00 88.44 95 SER A CA 1
ATOM 661 C C . SER A 1 95 ? -11.301 -5.767 1.997 1.00 88.44 95 SER A C 1
ATOM 663 O O . SER A 1 95 ? -12.154 -5.424 2.815 1.00 88.44 95 SER A O 1
ATOM 665 N N . ARG A 1 96 ? -10.601 -6.899 2.154 1.00 91.75 96 ARG A N 1
ATOM 666 C CA . ARG A 1 96 ? -10.780 -7.783 3.314 1.00 91.75 96 ARG A CA 1
ATOM 667 C C . ARG A 1 96 ? -10.340 -7.124 4.625 1.00 91.75 96 ARG A C 1
ATOM 669 O O . ARG A 1 96 ? -10.974 -7.347 5.654 1.00 91.75 96 ARG A O 1
ATOM 676 N N . LEU A 1 97 ? -9.252 -6.354 4.614 1.00 90.56 97 LEU A N 1
ATOM 677 C CA . LEU A 1 97 ? -8.785 -5.618 5.794 1.00 90.56 97 LEU A CA 1
ATOM 678 C C . LEU A 1 97 ? -9.764 -4.507 6.190 1.00 90.56 97 LEU A C 1
ATOM 680 O O . LEU A 1 97 ? -10.084 -4.399 7.372 1.00 90.56 97 LEU A O 1
ATOM 684 N N . LEU A 1 98 ? -10.300 -3.762 5.220 1.00 90.62 98 LEU A N 1
ATOM 685 C CA . LEU A 1 98 ? -11.352 -2.767 5.452 1.00 90.62 98 LEU A CA 1
ATOM 686 C C . LEU A 1 98 ? -12.608 -3.405 6.052 1.00 90.62 98 LEU A C 1
ATOM 688 O O . LEU A 1 98 ? -13.091 -2.941 7.080 1.00 90.62 98 LEU A O 1
ATOM 692 N N . GLY A 1 99 ? -13.070 -4.530 5.497 1.00 90.56 99 GLY A N 1
ATOM 693 C CA . GLY A 1 99 ? -14.212 -5.259 6.058 1.00 90.56 99 GLY A CA 1
ATOM 694 C C . GLY A 1 99 ? -13.971 -5.738 7.496 1.00 90.56 99 GLY A C 1
ATOM 695 O O . GLY A 1 99 ? -14.866 -5.674 8.335 1.00 90.56 99 GLY A O 1
ATOM 696 N N . ARG A 1 100 ? -12.743 -6.161 7.831 1.00 92.75 100 ARG A N 1
ATOM 697 C CA . ARG A 1 100 ? -12.372 -6.503 9.218 1.00 92.75 100 ARG A CA 1
ATOM 698 C C . ARG A 1 100 ? -12.368 -5.288 10.145 1.00 92.75 100 ARG A C 1
ATOM 700 O O . ARG A 1 100 ? -12.734 -5.431 11.311 1.00 92.75 100 ARG A O 1
ATOM 707 N N . ALA A 1 101 ? -11.953 -4.121 9.657 1.00 90.12 101 ALA A N 1
ATOM 708 C CA . ALA A 1 101 ? -11.983 -2.881 10.425 1.00 90.12 101 ALA A CA 1
ATOM 709 C C . ALA A 1 101 ? -13.429 -2.427 10.696 1.00 90.12 101 ALA A C 1
ATOM 711 O O . ALA A 1 101 ? -13.757 -2.091 11.833 1.00 90.12 101 ALA A O 1
ATOM 712 N N . GLU A 1 102 ? -14.313 -2.517 9.698 1.00 91.44 102 GLU A N 1
ATOM 713 C CA . GLU A 1 102 ? -15.755 -2.275 9.850 1.00 91.44 102 GLU A CA 1
ATOM 714 C C . GLU A 1 102 ? -16.391 -3.237 10.864 1.00 91.44 102 GLU A C 1
ATOM 716 O O . GLU A 1 102 ? -17.140 -2.818 11.747 1.00 91.44 102 GLU A O 1
ATOM 721 N N . GLU A 1 103 ? -16.062 -4.530 10.795 1.00 93.25 103 GLU A N 1
ATOM 722 C CA . GLU A 1 103 ? -16.562 -5.518 11.754 1.00 93.25 103 GLU A CA 1
ATOM 723 C C . GLU A 1 103 ? -16.079 -5.220 13.183 1.00 93.25 103 GLU A C 1
ATOM 725 O O . GLU A 1 103 ? -16.867 -5.260 14.132 1.00 93.25 103 GLU A O 1
ATOM 730 N N . ALA A 1 104 ? -14.798 -4.880 13.352 1.00 90.06 104 ALA A N 1
ATOM 731 C CA . ALA A 1 104 ? -14.245 -4.479 14.643 1.00 90.06 104 ALA A CA 1
ATOM 732 C C . ALA A 1 104 ? -14.935 -3.220 15.191 1.00 90.06 104 ALA A C 1
ATOM 734 O O . ALA A 1 104 ? -15.260 -3.161 16.380 1.00 90.06 104 ALA A O 1
ATOM 735 N N . HIS A 1 105 ? -15.219 -2.248 14.323 1.00 91.94 105 HIS A N 1
ATOM 736 C CA . HIS A 1 105 ? -15.947 -1.038 14.677 1.00 91.94 105 HIS A CA 1
ATOM 737 C C . HIS A 1 105 ? -17.389 -1.339 15.127 1.00 91.94 105 HIS A C 1
ATOM 739 O O . HIS A 1 105 ? -17.828 -0.858 16.174 1.00 91.94 105 HIS A O 1
ATOM 745 N N . ASN A 1 106 ? -18.102 -2.216 14.417 1.00 90.81 106 ASN A N 1
ATOM 746 C CA . ASN A 1 106 ? -19.451 -2.644 14.802 1.00 90.81 106 ASN A CA 1
ATOM 747 C C . ASN A 1 106 ? -19.469 -3.352 16.168 1.00 90.81 106 ASN A C 1
ATOM 749 O O . ASN A 1 106 ? -20.327 -3.059 17.004 1.00 90.81 106 ASN A O 1
ATOM 753 N N . ARG A 1 107 ? -18.481 -4.214 16.450 1.00 92.62 107 ARG A N 1
ATOM 754 C CA . ARG A 1 107 ? -18.326 -4.864 17.769 1.00 92.62 107 ARG A CA 1
ATOM 755 C C . ARG A 1 107 ? -18.099 -3.853 18.896 1.00 92.62 107 ARG A C 1
ATOM 757 O O . ARG A 1 107 ? -18.538 -4.071 20.029 1.00 92.62 107 ARG A O 1
ATOM 764 N N . LEU A 1 108 ? -17.431 -2.737 18.608 1.00 91.69 108 LEU A N 1
ATOM 765 C CA . LEU A 1 108 ? -17.275 -1.650 19.571 1.00 91.69 108 LEU A CA 1
ATOM 766 C C . LEU A 1 108 ? -18.617 -0.950 19.845 1.00 91.69 108 LEU A C 1
ATOM 768 O O . LEU A 1 108 ? -18.931 -0.672 21.001 1.00 91.69 108 LEU A O 1
ATOM 772 N N . GLY A 1 109 ? -19.446 -0.755 18.815 1.00 91.38 109 GLY A N 1
ATOM 773 C CA . GLY A 1 109 ? -20.824 -0.271 18.963 1.00 91.38 109 GLY A CA 1
ATOM 774 C C . GLY A 1 109 ? -21.705 -1.199 19.812 1.00 91.38 109 GLY A C 1
ATOM 775 O O . GLY A 1 109 ? -22.447 -0.736 20.677 1.00 91.38 109 GLY A O 1
ATOM 776 N N . ASP A 1 110 ? -21.577 -2.517 19.648 1.00 93.94 110 ASP A N 1
ATOM 777 C CA . ASP A 1 110 ? -22.251 -3.498 20.514 1.00 93.94 110 ASP A CA 1
ATOM 778 C C . ASP A 1 110 ? -21.788 -3.405 21.968 1.00 93.94 110 ASP A C 1
ATOM 780 O O . ASP A 1 110 ? -22.589 -3.509 22.900 1.00 93.94 110 ASP A O 1
ATOM 784 N N . THR A 1 111 ? -20.491 -3.173 22.169 1.00 91.94 111 THR A N 1
ATOM 785 C CA . THR A 1 111 ? -19.916 -2.975 23.502 1.00 91.94 111 THR A CA 1
ATOM 786 C C . THR A 1 111 ? -20.468 -1.705 24.152 1.00 91.94 111 THR A C 1
ATOM 788 O O . THR A 1 111 ? -20.815 -1.740 25.330 1.00 91.94 111 THR A O 1
ATOM 791 N N . ALA A 1 112 ? -20.650 -0.621 23.389 1.00 92.06 112 ALA A N 1
ATOM 792 C CA . ALA A 1 112 ? -21.289 0.606 23.869 1.00 92.06 112 ALA A CA 1
ATOM 793 C C . ALA A 1 112 ? -22.711 0.342 24.390 1.00 92.06 112 ALA A C 1
ATOM 795 O O . ALA A 1 112 ? -23.023 0.687 25.528 1.00 92.06 112 ALA A O 1
ATOM 796 N N . ARG A 1 113 ? -23.534 -0.373 23.608 1.00 93.12 113 ARG A N 1
ATOM 797 C CA . ARG A 1 113 ? -24.906 -0.752 24.000 1.00 93.12 113 ARG A CA 1
ATOM 798 C C . ARG A 1 113 ? -24.943 -1.617 25.259 1.00 93.12 113 ARG A C 1
ATOM 800 O O . ARG A 1 113 ? -25.822 -1.467 26.104 1.00 93.12 113 ARG A O 1
ATOM 807 N N . ARG A 1 114 ? -23.978 -2.528 25.410 1.00 93.81 114 ARG A N 1
ATOM 808 C CA . ARG A 1 114 ? -23.841 -3.340 26.629 1.00 93.81 114 ARG A CA 1
ATOM 809 C C . ARG A 1 114 ? -23.519 -2.486 27.850 1.00 93.81 114 ARG A C 1
ATOM 811 O O . ARG A 1 114 ? -24.085 -2.729 28.909 1.00 93.81 114 ARG A O 1
ATOM 818 N N . VAL A 1 115 ? -22.646 -1.492 27.711 1.00 94.06 115 VAL A N 1
ATOM 819 C CA . VAL A 1 115 ? -22.310 -0.579 28.812 1.00 94.06 115 VAL A CA 1
ATOM 820 C C . VAL A 1 115 ? -23.504 0.299 29.196 1.00 94.06 115 VAL A C 1
ATOM 822 O O . VAL A 1 115 ? -23.749 0.470 30.386 1.00 94.06 115 VAL A O 1
ATOM 825 N N . GLU A 1 116 ? -24.299 0.767 28.231 1.00 91.19 116 GLU A N 1
ATOM 826 C CA . GLU A 1 116 ? -25.563 1.475 28.504 1.00 91.19 116 GLU A CA 1
ATOM 827 C C . GLU A 1 116 ? -26.555 0.601 29.293 1.00 91.19 116 GLU A C 1
ATOM 829 O O . GLU A 1 116 ? -27.181 1.071 30.242 1.00 91.19 116 GLU A O 1
ATOM 834 N N . SER A 1 117 ? -26.655 -0.693 28.962 1.00 95.19 117 SER A N 1
ATOM 835 C CA . SER A 1 117 ? -27.467 -1.643 29.737 1.00 95.19 117 SER A CA 1
ATOM 836 C C . SER A 1 117 ? -26.968 -1.781 31.178 1.00 95.19 117 SER A C 1
ATOM 838 O O . SER A 1 117 ? -27.771 -1.766 32.106 1.00 95.19 117 SER A O 1
ATOM 840 N N . VAL A 1 118 ? -25.649 -1.875 31.381 1.00 94.88 118 VAL A N 1
ATOM 841 C CA . VAL A 1 118 ? -25.062 -1.943 32.729 1.00 94.88 118 VAL A CA 1
ATOM 842 C C . VAL A 1 118 ? -25.319 -0.645 33.501 1.00 94.88 118 VAL A C 1
ATOM 844 O O . VAL A 1 118 ? -25.578 -0.689 34.701 1.00 94.88 118 VAL A O 1
ATOM 847 N N . GLU A 1 119 ? -25.294 0.515 32.841 1.00 93.38 119 GLU A N 1
ATOM 848 C CA . GLU A 1 119 ? -25.640 1.791 33.475 1.00 93.38 119 GLU A CA 1
ATOM 849 C C . GLU A 1 119 ? -27.088 1.792 33.987 1.00 93.38 119 GLU A C 1
ATOM 851 O O . GLU A 1 119 ? -27.337 2.205 35.123 1.00 93.38 119 GLU A O 1
ATOM 856 N N . ALA A 1 120 ? -28.027 1.271 33.192 1.00 94.62 120 ALA A N 1
ATOM 857 C CA . ALA A 1 120 ? -29.423 1.121 33.597 1.00 94.62 120 ALA A CA 1
ATOM 858 C C . ALA A 1 120 ? -29.582 0.168 34.798 1.00 94.62 120 ALA A C 1
ATOM 860 O O . ALA A 1 120 ? -30.301 0.492 35.748 1.00 94.62 120 ALA A O 1
ATOM 861 N N . ASP A 1 121 ? -28.862 -0.958 34.810 1.00 95.69 121 ASP A N 1
ATOM 862 C CA . ASP A 1 121 ? -28.870 -1.905 35.933 1.00 95.69 121 ASP A CA 1
ATOM 863 C C . ASP A 1 121 ? -28.340 -1.261 37.224 1.00 95.69 121 ASP A C 1
ATOM 865 O O . ASP A 1 121 ? -28.915 -1.436 38.302 1.00 95.69 121 ASP A O 1
ATOM 869 N N . VAL A 1 122 ? -27.283 -0.445 37.134 1.00 95.94 122 VAL A N 1
ATOM 870 C CA . VAL A 1 122 ? -26.755 0.300 38.289 1.00 95.94 122 VAL A CA 1
ATOM 871 C C . VAL A 1 122 ? -27.784 1.294 38.832 1.00 95.94 122 VAL A C 1
ATOM 873 O O . VAL A 1 122 ? -27.967 1.386 40.049 1.00 95.94 122 VAL A O 1
ATOM 876 N N . GLN A 1 123 ? -28.492 2.014 37.957 1.00 93.81 123 GLN A N 1
ATOM 877 C CA . GLN A 1 123 ? -29.560 2.930 38.374 1.00 93.81 123 GLN A CA 1
ATOM 878 C C . GLN A 1 123 ? -30.715 2.185 39.062 1.00 93.81 123 GLN A C 1
ATOM 880 O O . GLN A 1 123 ? -31.261 2.674 40.059 1.00 93.81 123 GLN A O 1
ATOM 885 N N . ALA A 1 124 ? -31.056 0.984 38.584 1.00 96.19 124 ALA A N 1
ATOM 886 C CA . ALA A 1 124 ? -32.049 0.124 39.218 1.00 96.19 124 ALA A CA 1
ATOM 887 C C . ALA A 1 124 ? -31.599 -0.332 40.619 1.00 96.19 124 ALA A C 1
ATOM 889 O O . ALA A 1 124 ? -32.380 -0.242 41.569 1.00 96.19 124 ALA A O 1
ATOM 890 N N . ILE A 1 125 ? -30.330 -0.726 40.788 1.00 95.19 125 ILE A N 1
ATOM 891 C CA . ILE A 1 125 ? -29.758 -1.077 42.101 1.00 95.19 125 ILE A CA 1
ATOM 892 C C . ILE A 1 125 ? -29.845 0.110 43.069 1.00 95.19 125 ILE A C 1
ATOM 894 O O . ILE A 1 125 ? -30.299 -0.056 44.202 1.00 95.19 125 ILE A O 1
ATOM 898 N N . GLN A 1 126 ? -29.482 1.320 42.630 1.00 94.19 126 GLN A N 1
ATOM 899 C CA . GLN A 1 126 ? -29.607 2.530 43.455 1.00 94.19 126 GLN A CA 1
ATOM 900 C C . GLN A 1 126 ? -31.064 2.808 43.861 1.00 94.19 126 GLN A C 1
ATOM 902 O O . GLN A 1 126 ? -31.328 3.256 44.979 1.00 94.19 126 GLN A O 1
ATOM 907 N N . ALA A 1 127 ? -32.034 2.551 42.977 1.00 94.69 127 ALA A N 1
ATOM 908 C CA . ALA A 1 127 ? -33.452 2.685 43.305 1.00 94.69 127 ALA A CA 1
ATOM 909 C C . ALA A 1 127 ? -33.892 1.672 44.375 1.00 94.69 127 ALA A C 1
ATOM 911 O O . ALA A 1 127 ? -34.522 2.070 45.356 1.00 94.69 127 ALA A O 1
ATOM 912 N N . VAL A 1 128 ? -33.498 0.402 44.242 1.00 94.75 128 VAL A N 1
ATOM 913 C CA . VAL A 1 128 ? -33.782 -0.644 45.240 1.00 94.75 128 VAL A CA 1
ATOM 914 C C . VAL A 1 128 ? -33.145 -0.308 46.591 1.00 94.75 128 VAL A C 1
ATOM 916 O O . VAL A 1 128 ? -33.814 -0.417 47.620 1.00 94.75 128 VAL A O 1
ATOM 919 N N . ALA A 1 129 ? -31.899 0.174 46.599 1.00 93.75 129 ALA A N 1
ATOM 920 C CA . ALA A 1 129 ? -31.215 0.604 47.818 1.00 93.75 129 ALA A CA 1
ATOM 921 C C . ALA A 1 129 ? -31.967 1.753 48.520 1.00 93.75 129 ALA A C 1
ATOM 923 O O . ALA A 1 129 ? -32.171 1.717 49.734 1.00 93.75 129 ALA A O 1
ATOM 924 N N . ARG A 1 130 ? -32.491 2.737 47.773 1.00 92.69 130 ARG A N 1
ATOM 925 C CA . ARG A 1 130 ? -33.345 3.801 48.344 1.00 92.69 130 ARG A CA 1
ATOM 926 C C . ARG A 1 130 ? -34.628 3.250 48.974 1.00 92.69 130 ARG A C 1
ATOM 928 O O . ARG A 1 130 ? -35.030 3.703 50.049 1.00 92.69 130 ARG A O 1
ATOM 935 N N . THR A 1 131 ? -35.266 2.267 48.343 1.00 94.19 131 THR A N 1
ATOM 936 C CA . THR A 1 131 ? -36.450 1.605 48.910 1.00 94.19 131 THR A CA 1
ATOM 937 C C . THR A 1 131 ? -36.096 0.841 50.186 1.00 94.19 131 THR A C 1
ATOM 939 O O . THR A 1 131 ? -36.814 0.957 51.183 1.00 94.19 131 THR A O 1
ATOM 942 N N . MET A 1 132 ? -34.963 0.136 50.211 1.00 92.94 132 MET A N 1
ATOM 943 C CA . MET A 1 132 ? -34.479 -0.550 51.410 1.00 92.94 132 MET A CA 1
ATOM 944 C C . MET A 1 132 ? -34.208 0.409 52.570 1.00 92.94 132 MET A C 1
ATOM 946 O O . MET A 1 132 ? -34.562 0.082 53.702 1.00 92.94 132 MET A O 1
ATOM 950 N N . ASP A 1 133 ? -33.706 1.622 52.330 1.00 92.12 133 ASP A N 1
ATOM 951 C CA . ASP A 1 133 ? -33.551 2.606 53.407 1.00 92.12 133 ASP A CA 1
ATOM 952 C C . ASP A 1 133 ? -34.893 2.947 54.067 1.00 92.12 133 ASP A C 1
ATOM 954 O O . ASP A 1 133 ? -34.985 3.058 55.293 1.00 92.12 133 ASP A O 1
ATOM 958 N N . SER A 1 134 ? -35.953 3.108 53.266 1.00 92.81 134 SER A N 1
ATOM 959 C CA . SER A 1 134 ? -37.296 3.387 53.787 1.00 92.81 134 SER A CA 1
ATOM 960 C C . SER A 1 134 ? -37.838 2.223 54.623 1.00 92.81 134 SER A C 1
ATOM 962 O O . SER A 1 134 ? -38.337 2.443 55.729 1.00 92.81 134 SER A O 1
ATOM 964 N N . LEU A 1 135 ? -37.643 0.987 54.151 1.00 91.56 135 LEU A N 1
ATOM 965 C CA . LEU A 1 135 ? -38.045 -0.231 54.852 1.00 91.56 135 LEU A CA 1
ATOM 966 C C . LEU A 1 135 ? -37.297 -0.375 56.177 1.00 91.56 135 LEU A C 1
ATOM 968 O O . LEU A 1 135 ? -37.893 -0.668 57.212 1.00 91.56 135 LEU A O 1
ATOM 972 N N . THR A 1 136 ? -35.994 -0.118 56.160 1.00 93.00 136 THR A N 1
ATOM 973 C CA . THR A 1 136 ? -35.143 -0.276 57.335 1.00 93.00 136 THR A CA 1
ATOM 974 C C . THR A 1 136 ? -35.452 0.776 58.402 1.00 93.00 136 THR A C 1
ATOM 976 O O . THR A 1 136 ? -35.498 0.464 59.594 1.00 93.00 136 THR A O 1
ATOM 979 N N . ARG A 1 137 ? -35.764 2.013 57.986 1.00 92.00 137 ARG A N 1
ATOM 980 C CA . ARG A 1 137 ? -36.289 3.063 58.875 1.00 92.00 137 ARG A CA 1
ATOM 981 C C . ARG A 1 137 ? -37.636 2.674 59.484 1.00 92.00 137 ARG A C 1
ATOM 983 O O . ARG A 1 137 ? -37.808 2.820 60.694 1.00 92.00 137 ARG A O 1
ATOM 990 N N . ALA A 1 138 ? -38.561 2.139 58.687 1.00 92.19 138 ALA A N 1
ATOM 991 C CA . ALA A 1 138 ? -39.859 1.676 59.179 1.00 92.19 138 ALA A CA 1
ATOM 992 C C . ALA A 1 138 ? -39.711 0.534 60.201 1.00 92.19 138 ALA A C 1
ATOM 994 O O . ALA A 1 138 ? -40.282 0.605 61.289 1.00 92.19 138 ALA A O 1
ATOM 995 N N . LEU A 1 139 ? -38.872 -0.465 59.906 1.00 92.62 139 LEU A N 1
ATOM 996 C CA . LEU A 1 139 ? -38.517 -1.551 60.827 1.00 92.62 139 LEU A CA 1
ATOM 997 C C . LEU A 1 139 ? -37.902 -1.025 62.125 1.00 92.62 139 LEU A C 1
ATOM 999 O O . LEU A 1 139 ? -38.248 -1.492 63.212 1.00 92.62 139 LEU A O 1
ATOM 1003 N N . LYS A 1 140 ? -37.025 -0.018 62.037 1.00 91.75 140 LYS A N 1
ATOM 1004 C CA . LYS A 1 140 ? -36.418 0.595 63.219 1.00 91.75 140 LYS A CA 1
ATOM 1005 C C . LYS A 1 140 ? -37.465 1.260 64.108 1.00 91.75 140 LYS A C 1
ATOM 1007 O O . LYS A 1 140 ? -37.465 1.008 65.312 1.00 91.75 140 LYS A O 1
ATOM 1012 N N . VAL A 1 141 ? -38.373 2.049 63.533 1.00 93.75 141 VAL A N 1
ATOM 1013 C CA . VAL A 1 141 ? -39.477 2.684 64.273 1.00 93.75 141 VAL A CA 1
ATOM 1014 C C . VAL A 1 141 ? -40.402 1.632 64.885 1.00 93.75 141 VAL A C 1
ATOM 1016 O O . VAL A 1 141 ? -40.728 1.722 66.067 1.00 93.75 141 VAL A O 1
ATOM 1019 N N . LEU A 1 142 ? -40.753 0.587 64.131 1.00 93.06 142 LEU A N 1
ATOM 1020 C CA . LEU A 1 142 ? -41.583 -0.513 64.620 1.00 93.06 142 LEU A CA 1
ATOM 1021 C C . LEU A 1 142 ? -40.936 -1.228 65.813 1.00 93.06 142 LEU A C 1
ATOM 1023 O O . LEU A 1 142 ? -41.603 -1.468 66.816 1.00 93.06 142 LEU A O 1
ATOM 1027 N N . SER A 1 143 ? -39.628 -1.501 65.745 1.00 94.75 143 SER A N 1
ATOM 1028 C CA . SER A 1 143 ? -38.885 -2.124 66.848 1.00 94.75 143 SER A CA 1
ATOM 1029 C C . SER A 1 143 ? -38.865 -1.254 68.110 1.00 94.75 143 SER A C 1
ATOM 1031 O O . SER A 1 143 ? -38.954 -1.768 69.223 1.00 94.75 143 SER A O 1
ATOM 1033 N N . ILE A 1 144 ? -38.792 0.073 67.950 1.00 91.94 144 ILE A N 1
ATOM 1034 C CA . ILE A 1 144 ? 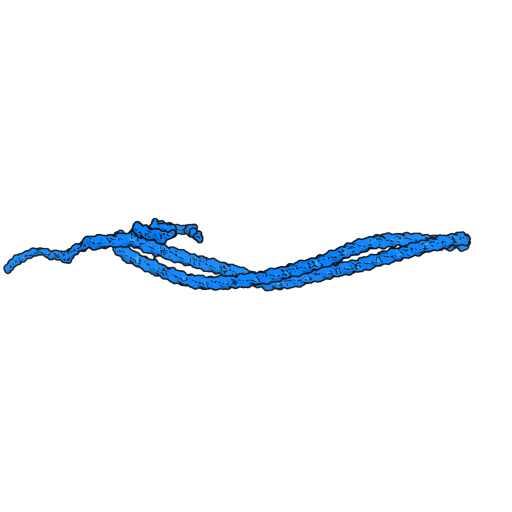-38.827 1.023 69.067 1.00 91.94 144 ILE A CA 1
ATOM 1035 C C . ILE A 1 144 ? -40.220 1.040 69.694 1.00 91.94 144 ILE A C 1
ATOM 1037 O O . ILE A 1 144 ? -40.326 0.905 70.911 1.00 91.94 144 ILE A O 1
ATOM 1041 N N . ASN A 1 145 ? -41.271 1.134 68.878 1.00 92.69 145 ASN A N 1
ATOM 1042 C CA . ASN A 1 145 ? -42.655 1.128 69.350 1.00 92.69 145 ASN A CA 1
ATOM 1043 C C . ASN A 1 145 ? -42.991 -0.182 70.077 1.00 92.69 145 ASN A C 1
ATOM 1045 O O . ASN A 1 145 ? -43.540 -0.151 71.175 1.00 92.69 145 ASN A O 1
ATOM 1049 N N . ALA A 1 146 ? -42.576 -1.327 69.526 1.00 92.44 146 ALA A N 1
ATOM 1050 C CA . ALA A 1 146 ? -42.750 -2.630 70.165 1.00 92.44 146 ALA A CA 1
ATOM 1051 C C . ALA A 1 146 ? -42.005 -2.722 71.507 1.00 92.44 146 ALA A C 1
ATOM 1053 O O . ALA A 1 146 ? -42.529 -3.269 72.474 1.00 92.44 146 ALA A O 1
ATOM 1054 N N . ARG A 1 147 ? -40.799 -2.146 71.600 1.00 92.81 147 ARG A N 1
ATOM 1055 C CA . ARG A 1 147 ? -40.018 -2.117 72.845 1.00 92.81 147 ARG A CA 1
ATOM 1056 C C . ARG A 1 147 ? -40.652 -1.224 73.914 1.00 92.81 147 ARG A C 1
ATOM 1058 O O . ARG A 1 147 ? -40.624 -1.584 75.090 1.00 92.81 147 ARG A O 1
ATOM 1065 N N . ILE A 1 148 ? -41.227 -0.086 73.521 1.00 90.62 148 ILE A N 1
ATOM 1066 C CA . ILE A 1 148 ? -41.984 0.794 74.425 1.00 90.62 148 ILE A CA 1
ATOM 1067 C C . ILE A 1 148 ? -43.200 0.043 74.976 1.00 90.62 148 ILE A C 1
ATOM 1069 O O . ILE A 1 148 ? -43.383 -0.001 76.191 1.00 90.62 148 ILE A O 1
ATOM 1073 N N . GLU A 1 149 ? -43.981 -0.611 74.115 1.00 93.06 149 GLU A N 1
ATOM 1074 C CA . GLU A 1 149 ? -45.192 -1.316 74.548 1.00 93.06 149 GLU A CA 1
ATOM 1075 C C . GLU A 1 149 ? -44.870 -2.541 75.419 1.00 93.06 149 GLU A C 1
ATOM 1077 O O . GLU A 1 149 ? -45.516 -2.771 76.440 1.00 93.06 149 GLU A O 1
ATOM 1082 N N . ALA A 1 150 ? -43.791 -3.264 75.103 1.00 92.62 150 ALA A N 1
ATOM 1083 C CA . ALA A 1 150 ? -43.276 -4.339 75.947 1.00 92.62 150 ALA A CA 1
ATOM 1084 C C . ALA A 1 150 ? -42.840 -3.844 77.339 1.00 92.62 150 ALA A C 1
ATOM 1086 O O . ALA A 1 150 ? -43.034 -4.542 78.330 1.00 92.62 150 ALA A O 1
ATOM 1087 N N . THR A 1 151 ? -42.294 -2.626 77.429 1.00 91.06 151 THR A N 1
ATOM 1088 C CA . THR A 1 151 ? -41.946 -1.990 78.714 1.00 91.06 151 THR A CA 1
ATOM 1089 C C . THR A 1 151 ? -43.205 -1.598 79.489 1.00 91.06 151 THR A C 1
ATOM 1091 O O . THR A 1 151 ? -43.274 -1.779 80.703 1.00 91.06 151 THR A O 1
ATOM 1094 N N . ARG A 1 152 ? -44.229 -1.104 78.784 1.00 90.44 152 ARG A N 1
ATOM 1095 C CA . ARG A 1 152 ? -45.518 -0.693 79.356 1.00 90.44 152 ARG A CA 1
ATOM 1096 C C . ARG A 1 152 ? -46.334 -1.868 79.904 1.00 90.44 152 ARG A C 1
ATOM 1098 O O . ARG A 1 152 ? -47.007 -1.710 80.917 1.00 90.44 152 ARG A O 1
ATOM 1105 N N . ALA A 1 153 ? -46.237 -3.040 79.278 1.00 92.50 153 ALA A N 1
ATOM 1106 C CA . ALA A 1 153 ? -46.863 -4.282 79.739 1.00 92.50 153 ALA A CA 1
ATOM 1107 C C . ALA A 1 153 ? -46.165 -4.922 80.963 1.00 92.50 153 ALA A C 1
ATOM 1109 O O . ALA A 1 153 ? -46.650 -5.925 81.493 1.00 92.50 153 ALA A O 1
ATOM 1110 N N . GLY A 1 154 ? -45.033 -4.368 81.419 1.00 88.94 154 GLY A N 1
ATOM 1111 C CA . GLY A 1 154 ? -44.310 -4.831 82.604 1.00 88.94 154 GLY A CA 1
ATOM 1112 C C . GLY A 1 154 ? -43.850 -6.288 82.491 1.00 88.94 154 GLY A C 1
ATOM 1113 O O . GLY A 1 154 ? -43.221 -6.690 81.512 1.00 88.94 154 GLY A O 1
ATOM 1114 N N . ASP A 1 155 ? -44.181 -7.102 83.492 1.00 87.62 155 ASP A N 1
ATOM 1115 C CA . ASP A 1 155 ? -43.741 -8.499 83.583 1.00 87.62 155 ASP A CA 1
ATOM 1116 C C . ASP A 1 155 ? -44.260 -9.390 82.442 1.00 87.62 155 ASP A C 1
ATOM 1118 O O . ASP A 1 155 ? -43.553 -10.309 82.018 1.00 87.62 155 ASP A O 1
ATOM 1122 N N . ALA A 1 156 ? -45.446 -9.086 81.899 1.00 87.50 156 ALA A N 1
ATOM 1123 C CA . ALA A 1 156 ? -46.036 -9.805 80.767 1.00 87.50 156 ALA A CA 1
ATOM 1124 C C . ALA A 1 156 ? -45.349 -9.481 79.425 1.00 87.50 156 ALA A C 1
ATOM 1126 O O . ALA A 1 156 ? -45.432 -10.264 78.481 1.00 87.50 156 ALA A O 1
ATOM 1127 N N . GLY A 1 157 ? -44.644 -8.347 79.334 1.00 90.56 157 GLY A N 1
ATOM 1128 C CA . GLY A 1 157 ? -43.970 -7.884 78.118 1.00 90.56 157 GLY A CA 1
ATOM 1129 C C . GLY A 1 157 ? -42.513 -8.332 77.971 1.00 90.56 157 GLY A C 1
ATOM 1130 O O . GLY A 1 157 ? -41.908 -8.075 76.930 1.00 90.56 157 GLY A O 1
ATOM 1131 N N . ARG A 1 158 ? -41.923 -9.017 78.965 1.00 87.56 158 ARG A N 1
ATOM 1132 C CA . ARG A 1 158 ? -40.484 -9.368 78.971 1.00 87.56 158 ARG A CA 1
ATOM 1133 C C . ARG A 1 158 ? -40.018 -10.129 77.724 1.00 87.56 158 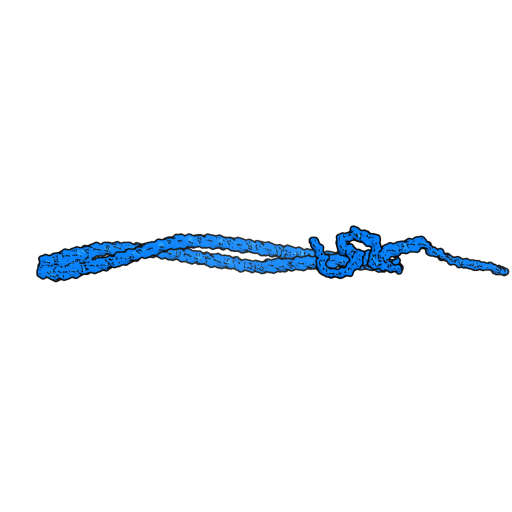ARG A C 1
ATOM 1135 O O . ARG A 1 158 ? -38.972 -9.797 77.174 1.00 87.56 158 ARG A O 1
ATOM 1142 N N . SER A 1 159 ? -40.777 -11.121 77.258 1.00 87.50 159 SER A N 1
ATOM 1143 C CA . SER A 1 159 ? -40.438 -11.887 76.046 1.00 87.50 159 SER A CA 1
ATOM 1144 C C . SER A 1 159 ? -40.537 -11.032 74.777 1.00 87.50 159 SER A C 1
ATOM 1146 O O . SER A 1 159 ? -39.652 -11.088 73.923 1.00 87.50 159 SER A O 1
ATOM 1148 N N . PHE A 1 160 ? -41.552 -10.167 74.682 1.00 88.12 160 PHE A N 1
ATOM 1149 C CA . PHE A 1 160 ? -41.706 -9.212 73.581 1.00 88.12 160 PHE A CA 1
ATOM 1150 C C . PHE A 1 160 ? -40.600 -8.148 73.559 1.00 88.12 160 PHE A C 1
ATOM 1152 O O . PHE A 1 160 ? -40.159 -7.757 72.480 1.00 88.12 160 PHE A O 1
ATOM 1159 N N . ALA A 1 161 ? -40.093 -7.721 74.721 1.00 90.81 161 ALA A N 1
ATOM 1160 C CA . ALA A 1 161 ? -38.987 -6.768 74.808 1.00 90.81 161 ALA A CA 1
ATOM 1161 C C . ALA A 1 161 ? -37.694 -7.327 74.187 1.00 90.81 161 ALA A C 1
ATOM 1163 O O . ALA A 1 161 ? -36.973 -6.591 73.509 1.00 90.81 161 ALA A O 1
ATOM 1164 N N . VAL A 1 162 ? -37.424 -8.627 74.368 1.00 91.69 162 VAL A N 1
ATOM 1165 C CA . VAL A 1 162 ? -36.276 -9.316 73.752 1.00 91.69 162 VAL A CA 1
ATOM 1166 C C . VAL A 1 162 ? -36.426 -9.362 72.230 1.00 91.69 162 VAL A C 1
ATOM 1168 O O . VAL A 1 162 ? -35.502 -8.969 71.518 1.00 91.69 162 VAL A O 1
ATOM 1171 N N . VAL A 1 163 ? -37.602 -9.751 71.720 1.00 92.81 163 VAL A N 1
ATOM 1172 C CA . VAL A 1 163 ? -37.882 -9.791 70.271 1.00 92.81 163 VAL A CA 1
ATOM 1173 C C . VAL A 1 163 ? -37.778 -8.399 69.641 1.00 92.81 163 VAL A C 1
ATOM 1175 O O . VAL A 1 163 ? -37.174 -8.243 68.579 1.00 92.81 163 VAL A O 1
ATOM 1178 N N . ALA A 1 164 ? -38.309 -7.366 70.299 1.00 93.38 164 ALA A N 1
ATOM 1179 C CA . ALA A 1 164 ? -38.207 -5.985 69.836 1.00 93.38 164 ALA A CA 1
ATOM 1180 C C . ALA A 1 164 ? -36.750 -5.484 69.825 1.00 93.38 164 ALA A C 1
ATOM 1182 O O . ALA A 1 164 ? -36.335 -4.794 68.893 1.00 93.38 164 ALA A O 1
ATOM 1183 N N . GLY A 1 165 ? -35.955 -5.866 70.832 1.00 92.25 165 GLY A N 1
ATOM 1184 C CA . GLY A 1 165 ? -34.520 -5.593 70.883 1.00 92.25 165 GLY A CA 1
ATOM 1185 C C . GLY A 1 165 ? -33.759 -6.228 69.719 1.00 92.25 165 GLY A C 1
ATOM 1186 O O . GLY A 1 165 ? -32.976 -5.542 69.062 1.00 92.25 165 GLY A O 1
ATOM 1187 N N . GLU A 1 166 ? -34.033 -7.498 69.425 1.00 94.00 166 GLU A N 1
ATOM 1188 C CA . GLU A 1 166 ? -33.379 -8.224 68.333 1.00 94.00 166 GLU A CA 1
ATOM 1189 C C . GLU A 1 166 ? -33.811 -7.699 66.958 1.00 94.00 166 GLU A C 1
ATOM 1191 O O . GLU A 1 166 ? -32.968 -7.402 66.115 1.00 94.00 166 GLU A O 1
ATOM 1196 N N . THR A 1 167 ? -35.104 -7.419 66.770 1.00 93.94 167 THR A N 1
ATOM 1197 C CA . THR A 1 167 ? -35.625 -6.750 65.561 1.00 93.94 167 THR A CA 1
ATOM 1198 C C . THR A 1 167 ? -34.955 -5.388 65.350 1.00 93.94 167 THR A C 1
ATOM 1200 O O . THR A 1 167 ? -34.607 -5.009 64.232 1.00 93.94 167 THR A O 1
ATOM 1203 N N . GLY A 1 168 ? -34.722 -4.646 66.436 1.00 92.25 168 GLY A N 1
ATOM 1204 C CA . GLY A 1 168 ? -34.048 -3.353 66.398 1.00 92.25 168 GLY A CA 1
ATOM 1205 C C . GLY A 1 168 ? -32.557 -3.427 66.067 1.00 92.25 168 GLY A C 1
ATOM 1206 O O . GLY A 1 168 ? -32.035 -2.441 65.534 1.00 92.25 168 GLY A O 1
ATOM 1207 N N . LYS A 1 169 ? -31.881 -4.546 66.370 1.00 94.06 169 LYS A N 1
ATOM 1208 C CA . LYS A 1 169 ? -30.512 -4.831 65.908 1.00 94.06 169 LYS A CA 1
ATOM 1209 C C . LYS A 1 169 ? -30.504 -5.205 64.430 1.00 94.06 169 LYS A C 1
ATOM 1211 O O . LYS A 1 169 ? -29.785 -4.562 63.677 1.00 94.06 169 LYS A O 1
ATOM 1216 N N . VAL A 1 170 ? -31.381 -6.120 64.004 1.00 93.75 170 VAL A N 1
ATOM 1217 C CA . VAL A 1 170 ? -31.532 -6.515 62.590 1.00 93.75 170 VAL A CA 1
ATOM 1218 C C . VAL A 1 170 ? -31.772 -5.295 61.700 1.00 93.75 170 VAL A C 1
ATOM 1220 O O . VAL A 1 170 ? -31.155 -5.173 60.648 1.00 93.75 170 VAL A O 1
ATOM 1223 N N . ALA A 1 171 ? -32.599 -4.340 62.138 1.00 92.94 171 ALA A N 1
ATOM 1224 C CA . ALA A 1 171 ? -32.798 -3.085 61.414 1.00 92.94 171 ALA A CA 1
ATOM 1225 C C . ALA A 1 171 ? -31.509 -2.240 61.306 1.00 92.94 171 ALA A C 1
ATOM 1227 O O . ALA A 1 171 ? -31.249 -1.634 60.275 1.00 92.94 171 ALA A O 1
ATOM 1228 N N . VAL A 1 172 ? -30.676 -2.179 62.349 1.00 93.00 172 VAL A N 1
ATOM 1229 C CA . VAL A 1 172 ? -29.402 -1.433 62.295 1.00 93.00 172 VAL A CA 1
ATOM 1230 C C . VAL A 1 172 ? -28.402 -2.120 61.368 1.00 93.00 172 VAL A C 1
ATOM 1232 O O . VAL A 1 172 ? -27.748 -1.446 60.572 1.00 93.00 172 VAL A O 1
ATOM 1235 N N . ASP A 1 173 ? -28.314 -3.446 61.433 1.00 94.38 173 ASP A N 1
ATOM 1236 C CA . ASP A 1 173 ? -27.409 -4.224 60.590 1.00 94.38 173 ASP A CA 1
ATOM 1237 C C . ASP A 1 173 ? -27.835 -4.167 59.117 1.00 94.38 173 ASP A C 1
ATOM 1239 O O . ASP A 1 173 ? -26.999 -3.934 58.243 1.00 94.38 173 ASP A O 1
ATOM 1243 N N . ALA A 1 174 ? -29.140 -4.257 58.836 1.00 93.62 174 ALA A N 1
ATOM 1244 C CA . ALA A 1 174 ? -29.696 -4.051 57.500 1.00 93.62 174 ALA A CA 1
ATOM 1245 C C . ALA A 1 174 ? -29.396 -2.641 56.963 1.00 93.62 174 ALA A C 1
ATOM 1247 O O . ALA A 1 174 ? -29.029 -2.501 55.799 1.00 93.62 174 ALA A O 1
ATOM 1248 N N . ALA A 1 175 ? -29.469 -1.603 57.806 1.00 93.00 175 ALA A N 1
ATOM 1249 C CA . ALA A 1 175 ? -29.170 -0.230 57.391 1.00 93.00 175 ALA A CA 1
ATOM 1250 C C . ALA A 1 175 ? -27.689 -0.075 57.028 1.00 93.00 175 ALA A C 1
ATOM 1252 O O . ALA A 1 175 ? -27.354 0.565 56.034 1.00 93.00 175 ALA A O 1
ATOM 1253 N N . ARG A 1 176 ? -26.796 -0.702 57.804 1.00 94.56 176 ARG A N 1
ATOM 1254 C CA . ARG A 1 176 ? -25.359 -0.722 57.510 1.00 94.56 176 ARG A CA 1
ATOM 1255 C C . ARG A 1 176 ? -25.066 -1.460 56.204 1.00 94.56 176 ARG A C 1
ATOM 1257 O O . ARG A 1 176 ? -24.301 -0.955 55.389 1.00 94.56 176 ARG A O 1
ATOM 1264 N N . MET A 1 177 ? -25.694 -2.617 55.991 1.00 94.44 177 MET A N 1
ATOM 1265 C CA . MET A 1 177 ? -25.571 -3.375 54.743 1.00 94.44 177 MET A CA 1
ATOM 1266 C C . MET A 1 177 ? -26.034 -2.537 53.545 1.00 94.44 177 MET A C 1
ATOM 1268 O O . MET A 1 177 ? -25.346 -2.465 52.530 1.00 94.44 177 MET A O 1
ATOM 1272 N N . ASN A 1 178 ? -27.170 -1.850 53.685 1.00 95.00 178 ASN A N 1
ATOM 1273 C CA . ASN A 1 178 ? -27.726 -1.013 52.630 1.00 95.00 178 ASN A CA 1
ATOM 1274 C C . ASN A 1 178 ? -26.844 0.206 52.313 1.00 95.00 178 ASN A C 1
ATOM 1276 O O . ASN A 1 178 ? -26.674 0.560 51.148 1.00 95.00 178 ASN A O 1
ATOM 1280 N N . GLN A 1 179 ? -26.197 0.795 53.324 1.00 94.00 179 GLN A N 1
ATOM 1281 C CA . GLN A 1 179 ? -25.189 1.838 53.120 1.00 94.00 179 GLN A CA 1
ATOM 1282 C C . GLN A 1 179 ? -24.000 1.327 52.288 1.00 94.00 179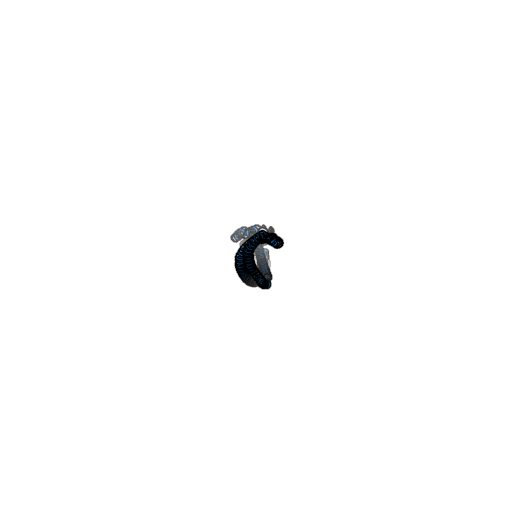 GLN A C 1
ATOM 1284 O O . GLN A 1 179 ? -23.552 2.006 51.366 1.00 94.00 179 GLN A O 1
ATOM 1289 N N . SER A 1 180 ? -23.518 0.108 52.553 1.00 95.50 180 SER A N 1
ATOM 1290 C CA . SER A 1 180 ? -22.465 -0.506 51.733 1.00 95.50 180 SER A CA 1
ATOM 1291 C C . SER A 1 180 ? -22.915 -0.766 50.289 1.00 95.50 180 SER A C 1
ATOM 1293 O O . SER A 1 180 ? -22.105 -0.619 49.370 1.00 95.50 180 SER A O 1
ATOM 1295 N N . ILE A 1 181 ? -24.193 -1.103 50.068 1.00 95.06 181 ILE A N 1
ATOM 1296 C CA . ILE A 1 181 ? -24.775 -1.238 48.721 1.00 95.06 181 ILE A CA 1
ATOM 1297 C C . ILE A 1 181 ? -24.762 0.112 47.992 1.00 95.06 181 ILE A C 1
ATOM 1299 O O . ILE A 1 181 ? -24.327 0.153 46.843 1.00 95.06 181 ILE A O 1
ATOM 1303 N N . HIS A 1 182 ? -25.158 1.211 48.647 1.00 94.06 182 HIS A N 1
ATOM 1304 C CA . HIS A 1 182 ? -25.084 2.561 48.060 1.00 94.06 182 HIS A CA 1
ATOM 1305 C C . HIS A 1 182 ? -23.667 2.916 47.618 1.00 94.06 182 HIS A C 1
ATOM 1307 O O . HIS A 1 182 ? -23.450 3.291 46.469 1.00 94.06 182 HIS A O 1
ATOM 1313 N N . GLU A 1 183 ? -22.680 2.734 48.496 1.00 95.19 183 GLU A N 1
ATOM 1314 C CA . GLU A 1 183 ? -21.283 3.038 48.173 1.00 95.19 183 GLU A CA 1
ATOM 1315 C C . GLU A 1 183 ? -20.756 2.201 47.001 1.00 95.19 183 GLU A C 1
ATOM 1317 O O . GLU A 1 183 ? -19.986 2.690 46.170 1.00 95.19 183 GLU A O 1
ATOM 1322 N N . MET A 1 184 ? -21.155 0.929 46.924 1.00 95.06 184 MET A N 1
ATOM 1323 C CA . MET A 1 184 ? -20.779 0.045 45.824 1.00 95.06 184 MET A CA 1
ATOM 1324 C C . MET A 1 184 ? -21.449 0.463 44.513 1.00 95.06 184 MET A C 1
ATOM 1326 O O . MET A 1 184 ? -20.762 0.550 43.495 1.00 95.06 184 MET A O 1
ATOM 1330 N N . ALA A 1 185 ? -22.746 0.771 44.546 1.00 95.31 185 ALA A N 1
ATOM 1331 C CA . ALA A 1 185 ? -23.503 1.221 43.384 1.00 95.31 185 ALA A CA 1
ATOM 1332 C C . ALA A 1 185 ? -22.986 2.569 42.856 1.00 95.31 185 ALA A C 1
ATOM 1334 O O . ALA A 1 185 ? -22.836 2.732 41.649 1.00 95.31 185 ALA A O 1
ATOM 1335 N N . ASP A 1 186 ? -22.611 3.501 43.734 1.00 94.38 186 ASP A N 1
ATOM 1336 C CA . ASP A 1 186 ? -22.022 4.786 43.344 1.00 94.38 186 ASP A CA 1
ATOM 1337 C C . ASP A 1 186 ? -20.628 4.635 42.730 1.00 94.38 186 ASP A C 1
ATOM 1339 O O . ASP A 1 186 ? -20.296 5.304 41.745 1.00 94.38 186 ASP A O 1
ATOM 1343 N N . ARG A 1 187 ? -19.787 3.753 43.288 1.00 95.88 187 ARG A N 1
ATOM 1344 C CA . ARG A 1 187 ? -18.487 3.423 42.682 1.00 95.88 187 ARG A CA 1
ATOM 1345 C C . ARG A 1 187 ? -18.672 2.797 41.302 1.00 95.88 187 ARG A C 1
ATOM 1347 O O . ARG A 1 187 ? -18.041 3.260 40.353 1.00 95.88 187 ARG A O 1
ATOM 1354 N N . LEU A 1 188 ? -19.559 1.811 41.184 1.00 95.88 188 LEU A N 1
ATOM 1355 C CA . LEU A 1 188 ? -19.846 1.135 39.921 1.00 95.88 188 LEU A CA 1
ATOM 1356 C C . LEU A 1 188 ? -20.426 2.113 38.889 1.00 95.88 188 LEU A C 1
ATOM 1358 O O . LEU A 1 188 ? -19.941 2.179 37.766 1.00 95.88 188 LEU A O 1
ATOM 1362 N N . GLY A 1 189 ? -21.376 2.957 39.291 1.00 94.50 189 GLY A N 1
ATOM 1363 C CA . GLY A 1 189 ? -22.000 3.953 38.422 1.00 94.50 189 GLY A CA 1
ATOM 1364 C C . GLY A 1 189 ? -21.049 5.048 37.949 1.00 94.50 189 GLY A C 1
ATOM 1365 O O . GLY A 1 189 ? -21.254 5.606 36.874 1.00 94.50 189 GLY A O 1
ATOM 1366 N N . ARG A 1 190 ? -19.998 5.377 38.712 1.00 95.62 190 ARG A N 1
ATOM 1367 C CA . ARG A 1 190 ? -18.915 6.245 38.216 1.00 95.62 190 ARG A CA 1
ATOM 1368 C C . ARG A 1 190 ? -18.074 5.537 37.156 1.00 95.62 190 ARG A C 1
ATOM 1370 O O . ARG A 1 190 ? -17.928 6.087 36.069 1.00 95.62 190 ARG A O 1
ATOM 1377 N N . GLY A 1 191 ? -17.598 4.323 37.439 1.00 95.38 191 GLY A N 1
ATOM 1378 C CA . GLY A 1 191 ? -16.761 3.565 36.500 1.00 95.38 191 GLY A CA 1
ATOM 1379 C C . GLY A 1 191 ? -17.475 3.231 35.186 1.00 95.38 191 GLY A C 1
ATOM 1380 O O . GLY A 1 191 ? -16.883 3.326 34.113 1.00 95.38 191 GLY A O 1
ATOM 1381 N N . VAL A 1 192 ? -18.772 2.914 35.250 1.00 95.69 192 VAL A N 1
ATOM 1382 C CA . VAL A 1 192 ? -19.602 2.657 34.065 1.00 95.69 192 VAL A CA 1
ATOM 1383 C C . VAL A 1 192 ? -19.779 3.922 33.227 1.00 95.69 192 VAL A C 1
ATOM 1385 O O . VAL A 1 192 ? -19.594 3.860 32.018 1.00 95.69 192 VAL A O 1
ATOM 1388 N N . ARG A 1 193 ? -20.058 5.081 33.841 1.00 93.19 193 ARG A N 1
ATOM 1389 C CA . ARG A 1 193 ? -20.189 6.355 33.107 1.00 93.19 193 ARG A CA 1
ATOM 1390 C C . ARG A 1 193 ? -18.892 6.788 32.434 1.00 93.19 193 ARG A C 1
ATOM 1392 O O . ARG A 1 193 ? -18.930 7.276 31.307 1.00 93.19 193 ARG A O 1
ATOM 1399 N N . GLU A 1 194 ? -17.762 6.608 33.112 1.00 95.31 194 GLU A N 1
ATOM 1400 C CA . GLU A 1 194 ? -16.437 6.870 32.545 1.00 95.31 194 GLU A CA 1
ATOM 1401 C C . GLU A 1 194 ? -16.168 5.953 31.344 1.00 95.31 194 GLU A C 1
ATOM 1403 O O . GLU A 1 194 ? -15.882 6.438 30.249 1.00 95.31 194 GLU A O 1
ATOM 1408 N N . SER A 1 195 ? -16.408 4.648 31.504 1.00 94.12 195 SER A N 1
ATOM 1409 C CA . SER A 1 195 ? -16.282 3.663 30.420 1.00 94.12 195 SER A CA 1
ATOM 1410 C C . SER A 1 195 ? -17.220 3.972 29.246 1.00 94.12 195 SER A C 1
ATOM 1412 O O . SER A 1 195 ? -16.829 3.872 28.086 1.00 94.12 195 SER A O 1
ATOM 1414 N N . ALA A 1 196 ? -18.460 4.388 29.521 1.00 92.56 196 ALA A N 1
ATOM 1415 C CA . ALA A 1 196 ? -19.443 4.755 28.504 1.00 92.56 196 ALA A CA 1
ATOM 1416 C C . ALA A 1 196 ? -19.026 6.005 27.721 1.00 92.56 196 ALA A C 1
ATOM 1418 O O . ALA A 1 196 ? -19.289 6.105 26.521 1.00 92.56 196 ALA A O 1
ATOM 1419 N N . ALA A 1 197 ? -18.416 6.986 28.390 1.00 93.12 197 ALA A N 1
ATOM 1420 C CA . ALA A 1 197 ? -17.876 8.171 27.734 1.00 93.12 197 ALA A CA 1
ATOM 1421 C C . ALA A 1 197 ? -16.693 7.801 26.829 1.00 93.12 197 ALA A C 1
ATOM 1423 O O . ALA A 1 197 ? -16.684 8.182 25.660 1.00 93.12 197 ALA A O 1
ATOM 1424 N N . GLU A 1 198 ? -15.752 6.999 27.333 1.00 94.44 198 GLU A N 1
ATOM 1425 C CA . GLU A 1 198 ? -14.591 6.550 26.564 1.00 94.44 198 GLU A CA 1
ATOM 1426 C C . GLU A 1 198 ? -15.001 5.732 25.332 1.00 94.44 198 GLU A C 1
ATOM 1428 O O . GLU A 1 198 ? -14.549 6.009 24.220 1.00 94.44 198 GLU A O 1
ATOM 1433 N N . ILE A 1 199 ? -15.907 4.764 25.495 1.00 94.56 199 ILE A N 1
ATOM 1434 C CA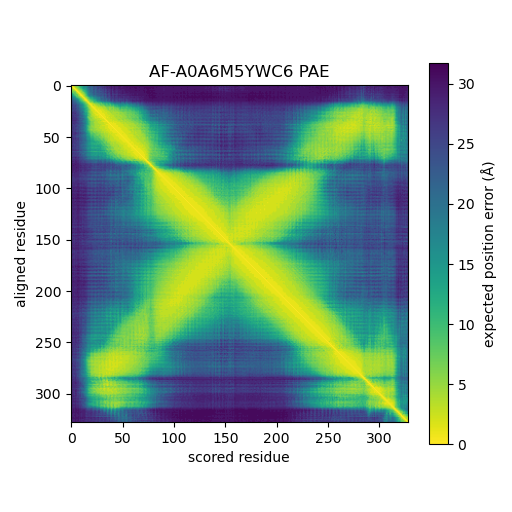 . ILE A 1 199 ? -16.377 3.934 24.383 1.00 94.56 199 ILE A CA 1
ATOM 1435 C C . ILE A 1 199 ? -17.106 4.781 23.337 1.00 94.56 199 ILE A C 1
ATOM 1437 O O . ILE A 1 199 ? -16.866 4.590 22.148 1.00 94.56 199 ILE A O 1
ATOM 1441 N N . ARG A 1 200 ? -17.953 5.741 23.736 1.00 91.88 200 ARG A N 1
ATOM 1442 C CA . ARG A 1 200 ? -18.631 6.634 22.776 1.00 91.88 200 ARG A CA 1
ATOM 1443 C C . ARG A 1 200 ? -17.640 7.444 21.947 1.00 91.88 200 ARG A C 1
ATOM 1445 O O . ARG A 1 200 ? -17.824 7.547 20.734 1.00 91.88 200 ARG A O 1
ATOM 1452 N N . THR A 1 201 ? -16.589 7.969 22.574 1.00 94.19 201 THR A N 1
ATOM 1453 C CA . THR A 1 201 ? -15.508 8.663 21.864 1.00 94.19 201 THR A CA 1
ATOM 1454 C C . THR A 1 201 ? -14.817 7.723 20.879 1.00 94.19 201 THR A C 1
ATOM 1456 O O . THR A 1 201 ? -14.767 8.029 19.690 1.00 94.19 201 THR A O 1
ATOM 1459 N N . ARG A 1 202 ? -14.408 6.527 21.325 1.00 93.19 202 ARG A N 1
ATOM 1460 C CA . ARG A 1 202 ? -13.739 5.537 20.463 1.00 93.19 202 ARG A CA 1
ATOM 1461 C C . ARG A 1 202 ? -14.617 5.041 19.310 1.00 93.19 202 ARG A C 1
ATOM 1463 O O . ARG A 1 202 ? -14.104 4.751 18.236 1.00 93.19 202 ARG A O 1
ATOM 1470 N N . VAL A 1 203 ? -15.935 4.941 19.497 1.00 93.44 203 VAL A N 1
ATOM 1471 C CA . VAL A 1 203 ? -16.879 4.642 18.406 1.00 93.44 203 VAL A CA 1
ATOM 1472 C C . VAL A 1 203 ? -16.900 5.805 17.407 1.00 93.44 203 VAL A C 1
ATOM 1474 O O . VAL A 1 203 ? -16.762 5.595 16.205 1.00 93.44 203 VAL A O 1
ATOM 1477 N N . ALA A 1 204 ? -17.027 7.048 17.865 1.00 91.12 204 ALA A N 1
ATOM 1478 C CA . ALA A 1 204 ? -17.051 8.194 16.957 1.00 91.12 204 ALA A CA 1
ATOM 1479 C C . ALA A 1 204 ? -15.741 8.360 16.160 1.00 91.12 204 ALA A C 1
ATOM 1481 O O . ALA A 1 204 ? -15.790 8.705 14.978 1.00 91.12 204 ALA A O 1
ATOM 1482 N N . GLU A 1 205 ? -14.596 8.115 16.798 1.00 93.75 205 GLU A N 1
ATOM 1483 C CA . GLU A 1 205 ? -13.266 8.132 16.175 1.00 93.75 205 GLU A CA 1
ATOM 1484 C C . GLU A 1 205 ? -13.091 6.959 15.211 1.00 93.75 205 GLU A C 1
ATOM 1486 O O . GLU A 1 205 ? -12.861 7.178 14.026 1.00 93.75 205 GLU A O 1
ATOM 1491 N N . GLY A 1 206 ? -13.344 5.727 15.665 1.00 91.88 206 GLY A N 1
ATOM 1492 C CA . GLY A 1 206 ? -13.178 4.532 14.840 1.00 91.88 206 GLY A CA 1
ATOM 1493 C C . GLY A 1 206 ? -14.027 4.544 13.566 1.00 91.88 206 GLY A C 1
ATOM 1494 O O . GLY A 1 206 ? -13.582 4.043 12.537 1.00 91.88 206 GLY A O 1
ATOM 1495 N N . ARG A 1 207 ? -15.218 5.164 13.589 1.00 90.06 207 ARG A N 1
ATOM 1496 C CA . ARG A 1 207 ? -16.020 5.340 12.368 1.00 90.06 207 ARG A CA 1
ATOM 1497 C C . ARG A 1 207 ? -15.323 6.248 11.356 1.00 90.06 207 ARG A C 1
ATOM 1499 O O . ARG A 1 207 ? -15.286 5.917 10.176 1.00 90.06 207 ARG A O 1
ATOM 1506 N N . ARG A 1 208 ? -14.777 7.379 11.816 1.00 93.25 208 ARG A N 1
ATOM 1507 C CA . ARG A 1 208 ? -14.033 8.303 10.947 1.00 93.25 208 ARG A CA 1
ATOM 1508 C C . ARG A 1 208 ? -12.780 7.643 10.394 1.00 93.25 208 ARG A C 1
ATOM 1510 O O . ARG A 1 208 ? -12.529 7.769 9.203 1.00 93.25 208 ARG A O 1
ATOM 1517 N N . ASP A 1 209 ? -12.041 6.918 11.225 1.00 91.88 209 ASP A N 1
ATOM 1518 C CA . ASP A 1 209 ? -10.809 6.247 10.804 1.00 91.88 209 ASP A CA 1
ATOM 1519 C C . ASP A 1 209 ? -11.082 5.217 9.702 1.00 91.88 209 ASP A C 1
ATOM 1521 O O . ASP A 1 209 ? -10.354 5.159 8.713 1.00 91.88 209 ASP A O 1
ATOM 1525 N N . VAL A 1 210 ? -12.170 4.447 9.822 1.00 91.56 210 VAL A N 1
ATOM 1526 C CA . VAL A 1 210 ? -12.600 3.498 8.784 1.00 91.56 210 VAL A CA 1
ATOM 1527 C C . VAL A 1 210 ? -12.997 4.215 7.488 1.00 91.56 210 VAL A C 1
ATOM 1529 O O . VAL A 1 210 ? -12.607 3.772 6.407 1.00 91.56 210 VAL A O 1
ATOM 1532 N N . GLU A 1 211 ? -13.738 5.325 7.569 1.00 91.19 211 GLU A N 1
ATOM 1533 C CA . GLU A 1 211 ? -14.125 6.121 6.393 1.00 91.19 211 GLU A CA 1
ATOM 1534 C C . GLU A 1 211 ? -12.907 6.728 5.676 1.00 91.19 211 GLU A C 1
ATOM 1536 O O . GLU A 1 211 ? -12.810 6.644 4.449 1.00 91.19 211 GLU A O 1
ATOM 1541 N N . VAL A 1 212 ? -11.956 7.288 6.430 1.00 94.12 212 VAL A N 1
ATOM 1542 C CA . VAL A 1 212 ? -10.708 7.851 5.892 1.00 94.12 212 VAL A CA 1
ATOM 1543 C C . VAL A 1 212 ? -9.859 6.756 5.254 1.00 94.12 212 VAL A C 1
ATOM 1545 O O . VAL A 1 212 ? -9.479 6.885 4.091 1.00 94.12 212 VAL A O 1
ATOM 1548 N N . ALA A 1 213 ? -9.633 5.645 5.961 1.00 90.81 213 ALA A N 1
ATOM 1549 C CA . ALA A 1 213 ? -8.863 4.520 5.439 1.00 90.81 213 ALA A CA 1
ATOM 1550 C C . ALA A 1 213 ? -9.477 3.967 4.145 1.00 90.81 213 ALA A C 1
ATOM 1552 O O . ALA A 1 213 ? -8.758 3.641 3.203 1.00 90.81 213 ALA A O 1
ATOM 1553 N N . ARG A 1 214 ? -10.812 3.897 4.060 1.00 90.50 214 ARG A N 1
ATOM 1554 C CA . ARG A 1 214 ? -11.507 3.473 2.841 1.00 90.50 214 ARG A CA 1
ATOM 1555 C C . ARG A 1 214 ? -11.232 4.415 1.670 1.00 90.50 214 ARG A C 1
ATOM 1557 O O . ARG A 1 214 ? -10.918 3.936 0.581 1.00 90.50 214 ARG A O 1
ATOM 1564 N N . ALA A 1 215 ? -11.332 5.725 1.886 1.00 91.75 215 ALA A N 1
ATOM 1565 C CA . ALA A 1 215 ? -11.083 6.718 0.844 1.00 91.75 215 ALA A CA 1
ATOM 1566 C C . ALA A 1 215 ? -9.619 6.701 0.365 1.00 91.75 215 ALA A C 1
ATOM 1568 O O . ALA A 1 215 ? -9.360 6.751 -0.839 1.00 91.75 215 ALA A O 1
ATOM 1569 N N . GLU A 1 216 ? -8.659 6.577 1.286 1.00 91.88 216 GLU A N 1
ATOM 1570 C CA . GLU A 1 216 ? -7.230 6.473 0.960 1.00 91.88 216 GLU A CA 1
ATOM 1571 C C . GLU A 1 216 ? -6.912 5.204 0.162 1.00 91.88 216 GLU A C 1
ATOM 1573 O O . GLU A 1 216 ? -6.196 5.247 -0.842 1.00 91.88 216 GLU A O 1
ATOM 1578 N N . VAL A 1 217 ? -7.484 4.068 0.563 1.00 89.44 217 VAL A N 1
ATOM 1579 C CA . VAL A 1 217 ? -7.356 2.803 -0.168 1.00 89.44 217 VAL A CA 1
ATOM 1580 C C . VAL A 1 217 ? -7.908 2.921 -1.585 1.00 89.44 217 VAL A C 1
ATOM 1582 O O . VAL A 1 217 ? -7.256 2.510 -2.541 1.00 89.44 217 VAL A O 1
ATOM 1585 N N . GLU A 1 218 ? -9.106 3.479 -1.746 1.00 88.12 218 GLU A N 1
ATOM 1586 C CA . GLU A 1 218 ? -9.720 3.625 -3.065 1.00 88.12 218 GLU A CA 1
ATOM 1587 C C . GLU A 1 218 ? -8.880 4.542 -3.968 1.00 88.12 218 GLU A C 1
ATOM 1589 O O . GLU A 1 218 ? -8.631 4.223 -5.135 1.00 88.12 218 GLU A O 1
ATOM 1594 N N . GLY A 1 219 ? -8.361 5.641 -3.410 1.00 91.00 219 GLY A N 1
ATOM 1595 C CA . GLY A 1 219 ? -7.459 6.555 -4.108 1.00 91.00 219 GLY A CA 1
ATOM 1596 C C . GLY A 1 219 ? -6.145 5.895 -4.535 1.00 91.00 219 GLY A C 1
ATOM 1597 O O . GLY A 1 219 ? -5.727 6.037 -5.686 1.00 91.00 219 GLY A O 1
ATOM 1598 N N . THR A 1 220 ? -5.508 5.140 -3.638 1.00 89.25 220 THR A N 1
ATOM 1599 C CA . THR A 1 220 ? -4.241 4.445 -3.922 1.00 89.25 220 THR A CA 1
ATOM 1600 C C . THR A 1 220 ? -4.407 3.328 -4.948 1.00 89.25 220 THR A C 1
ATOM 1602 O O . THR A 1 220 ? -3.595 3.236 -5.867 1.00 89.25 220 THR A O 1
ATOM 1605 N N . LEU A 1 221 ? -5.480 2.533 -4.869 1.00 85.94 221 LEU A N 1
ATOM 1606 C CA . LEU A 1 221 ? -5.792 1.509 -5.872 1.00 85.94 221 LEU A CA 1
ATOM 1607 C C . LEU A 1 221 ? -6.041 2.121 -7.254 1.00 85.94 221 LEU A C 1
ATOM 1609 O O . LEU A 1 221 ? -5.554 1.599 -8.257 1.00 85.94 221 LEU A O 1
ATOM 1613 N N . LYS A 1 222 ? -6.747 3.256 -7.316 1.00 88.88 222 LYS A N 1
ATOM 1614 C CA . LYS A 1 222 ? -6.971 3.979 -8.572 1.00 88.88 222 LYS A CA 1
ATOM 1615 C C . LYS A 1 222 ? -5.665 4.500 -9.170 1.00 88.88 222 LYS A C 1
ATOM 1617 O O . LYS A 1 222 ? -5.446 4.336 -10.369 1.00 88.88 222 LYS A O 1
ATOM 1622 N N . LEU A 1 223 ? -4.796 5.097 -8.350 1.00 90.25 223 LEU A N 1
ATOM 1623 C CA . LEU A 1 223 ? -3.484 5.570 -8.796 1.00 90.25 223 LEU A CA 1
ATOM 1624 C C . LEU A 1 223 ? -2.626 4.408 -9.308 1.00 90.25 223 LEU A C 1
ATOM 1626 O O . LEU A 1 223 ? -2.012 4.522 -10.362 1.00 90.25 223 LEU A O 1
ATOM 1630 N N . LEU A 1 224 ? -2.628 3.280 -8.598 1.00 85.38 224 LEU A N 1
ATOM 1631 C CA . LEU A 1 224 ? -1.873 2.089 -8.976 1.00 85.38 224 LEU A CA 1
ATOM 1632 C C . LEU A 1 224 ? -2.368 1.476 -10.296 1.00 85.38 224 LEU A C 1
ATOM 1634 O O . LEU A 1 224 ? -1.567 1.060 -11.129 1.00 85.38 224 LEU A O 1
ATOM 1638 N N . ALA A 1 225 ? -3.683 1.465 -10.528 1.00 83.94 225 ALA A N 1
ATOM 1639 C CA . ALA A 1 225 ? -4.246 1.046 -11.809 1.00 83.94 225 ALA A CA 1
ATOM 1640 C C . ALA A 1 225 ? -3.818 1.985 -12.953 1.00 83.94 225 ALA A C 1
ATOM 1642 O O . ALA A 1 225 ? -3.431 1.523 -14.025 1.00 83.94 225 ALA A O 1
ATOM 1643 N N . GLN A 1 226 ? -3.828 3.303 -12.719 1.00 87.81 226 GLN A N 1
ATOM 1644 C CA . GLN A 1 226 ? -3.390 4.297 -13.705 1.00 87.81 226 GLN A CA 1
ATOM 1645 C C . GLN A 1 226 ? -1.898 4.183 -14.033 1.00 87.81 226 GLN A C 1
ATOM 1647 O O . GLN A 1 226 ? -1.524 4.266 -15.203 1.00 87.81 226 GLN A O 1
ATOM 1652 N N . THR A 1 227 ? -1.039 3.980 -13.031 1.00 86.00 227 THR A N 1
ATOM 1653 C CA . THR A 1 227 ? 0.402 3.802 -13.258 1.00 86.00 227 THR A CA 1
ATOM 1654 C C . THR A 1 227 ? 0.696 2.494 -13.979 1.00 86.00 227 THR A C 1
ATOM 1656 O O . THR A 1 227 ? 1.546 2.481 -14.866 1.00 86.00 227 THR A O 1
ATOM 1659 N N . SER A 1 228 ? -0.031 1.418 -13.664 1.00 82.00 228 SER A N 1
ATOM 1660 C CA . SER A 1 228 ? 0.101 0.146 -14.373 1.00 82.00 228 SER A CA 1
ATOM 1661 C C . SER A 1 228 ? -0.278 0.269 -15.849 1.00 82.00 228 SER A C 1
ATOM 1663 O O . SER A 1 228 ? 0.435 -0.257 -16.702 1.00 82.00 228 SER A O 1
ATOM 1665 N N . GLU A 1 229 ? -1.361 0.980 -16.165 1.00 84.31 229 GLU A N 1
ATOM 1666 C CA . GLU A 1 229 ? -1.765 1.220 -17.553 1.00 84.31 229 GLU A CA 1
ATOM 1667 C C . GLU A 1 229 ? -0.772 2.134 -18.287 1.00 84.31 229 GLU A C 1
ATOM 1669 O O . GLU A 1 229 ? -0.365 1.848 -19.412 1.00 84.31 229 GLU A O 1
ATOM 1674 N N . GLY A 1 230 ? -0.294 3.194 -17.626 1.00 85.75 230 GLY A N 1
ATOM 1675 C CA . GLY A 1 230 ? 0.749 4.064 -18.173 1.00 85.75 230 GLY A CA 1
ATOM 1676 C C . GLY A 1 230 ? 2.045 3.309 -18.481 1.00 85.75 230 GLY A C 1
ATOM 1677 O O . GLY A 1 230 ? 2.640 3.503 -19.542 1.00 85.75 230 GLY A O 1
ATOM 1678 N N . LEU A 1 231 ? 2.452 2.392 -17.597 1.00 82.44 231 LEU A N 1
ATOM 1679 C CA . LEU A 1 231 ? 3.624 1.544 -17.802 1.00 82.44 231 LEU A CA 1
ATOM 1680 C C . LEU A 1 231 ? 3.448 0.615 -19.010 1.00 82.44 231 LEU A C 1
ATOM 1682 O O . LEU A 1 231 ? 4.382 0.467 -19.795 1.00 82.44 231 LEU A O 1
ATOM 1686 N N . ARG A 1 232 ? 2.257 0.039 -19.217 1.00 80.38 232 ARG A N 1
ATOM 1687 C CA . ARG A 1 232 ? 1.967 -0.746 -20.431 1.00 80.38 232 ARG A CA 1
ATOM 1688 C C . ARG A 1 232 ? 2.089 0.079 -21.694 1.00 80.38 232 ARG A C 1
ATOM 1690 O O . ARG A 1 232 ? 2.706 -0.379 -22.653 1.00 80.38 232 ARG A O 1
ATOM 1697 N N . GLY A 1 233 ? 1.528 1.286 -21.684 1.00 84.69 233 GLY A N 1
ATOM 1698 C CA . GLY A 1 233 ? 1.655 2.220 -22.797 1.00 84.69 233 GLY A CA 1
ATOM 1699 C C . GLY A 1 233 ? 3.120 2.509 -23.124 1.00 84.69 233 GLY A C 1
ATOM 1700 O O . GLY A 1 233 ? 3.513 2.435 -24.287 1.00 84.69 233 GLY A O 1
ATOM 1701 N N . ALA A 1 234 ? 3.943 2.754 -22.101 1.00 83.19 234 ALA A N 1
ATOM 1702 C CA . ALA A 1 234 ? 5.374 2.996 -22.259 1.00 83.19 234 ALA A CA 1
ATOM 1703 C C . ALA A 1 234 ? 6.129 1.772 -22.809 1.00 83.19 234 ALA A C 1
ATOM 1705 O O . ALA A 1 234 ? 6.915 1.914 -23.742 1.00 83.19 234 ALA A O 1
ATOM 1706 N N . VAL A 1 235 ? 5.860 0.565 -22.294 1.00 81.19 235 VAL A N 1
ATOM 1707 C CA . VAL A 1 235 ? 6.475 -0.679 -22.797 1.00 81.19 235 VAL A CA 1
ATOM 1708 C C . VAL A 1 235 ? 6.075 -0.943 -24.252 1.00 81.19 235 VAL A C 1
ATOM 1710 O O . VAL A 1 235 ? 6.925 -1.290 -25.068 1.00 81.19 235 VAL A O 1
ATOM 1713 N N . ALA A 1 236 ? 4.805 -0.732 -24.608 1.00 82.25 236 ALA A N 1
ATOM 1714 C CA . ALA A 1 236 ? 4.329 -0.890 -25.980 1.00 82.25 236 ALA A CA 1
ATOM 1715 C C . ALA A 1 236 ? 4.937 0.149 -26.938 1.00 82.25 236 ALA A C 1
ATOM 1717 O O . ALA A 1 236 ? 5.250 -0.182 -28.081 1.00 82.25 236 ALA A O 1
ATOM 1718 N N . ALA A 1 237 ? 5.121 1.395 -26.490 1.00 85.44 237 ALA A N 1
ATOM 1719 C CA . ALA A 1 237 ? 5.805 2.427 -27.265 1.00 85.44 237 ALA A CA 1
ATOM 1720 C C . ALA A 1 237 ? 7.282 2.069 -27.491 1.00 85.44 237 ALA A C 1
ATOM 1722 O O . ALA A 1 237 ? 7.735 2.062 -28.634 1.00 85.44 237 ALA A O 1
ATOM 1723 N N . ALA A 1 238 ? 7.990 1.661 -26.435 1.00 81.56 238 ALA A N 1
ATOM 1724 C CA . ALA A 1 238 ? 9.381 1.224 -26.522 1.00 81.56 238 ALA A CA 1
ATOM 1725 C C . ALA A 1 238 ? 9.554 0.004 -27.448 1.00 81.56 238 ALA A C 1
ATOM 1727 O O . ALA A 1 238 ? 10.518 -0.063 -28.208 1.00 81.56 238 ALA A O 1
ATOM 1728 N N . ALA A 1 239 ? 8.600 -0.935 -27.451 1.00 80.88 239 ALA A N 1
ATOM 1729 C CA . ALA A 1 239 ? 8.601 -2.064 -28.383 1.00 80.88 239 ALA A CA 1
ATOM 1730 C C . ALA A 1 239 ? 8.532 -1.608 -29.852 1.00 80.88 239 ALA A C 1
ATOM 1732 O O . ALA A 1 239 ? 9.286 -2.101 -30.690 1.00 80.88 239 ALA A O 1
ATOM 1733 N N . ARG A 1 240 ? 7.673 -0.627 -30.162 1.00 84.62 240 ARG A N 1
ATOM 1734 C CA . ARG A 1 240 ? 7.562 -0.056 -31.516 1.00 84.62 240 ARG A CA 1
ATOM 1735 C C . ARG A 1 240 ? 8.830 0.687 -31.934 1.00 84.62 240 ARG A C 1
ATOM 1737 O O . ARG A 1 240 ? 9.261 0.549 -33.075 1.00 84.62 240 ARG A O 1
ATOM 1744 N N . GLU A 1 241 ? 9.435 1.448 -31.023 1.00 83.62 241 GLU A N 1
ATOM 1745 C CA . GLU A 1 241 ? 10.712 2.130 -31.275 1.00 83.62 241 GLU A CA 1
ATOM 1746 C C . GLU A 1 241 ? 11.842 1.125 -31.546 1.00 83.62 241 GLU A C 1
ATOM 1748 O O . GLU A 1 241 ? 12.625 1.314 -32.476 1.00 83.62 241 GLU A O 1
ATOM 1753 N N . ALA A 1 242 ? 11.890 0.014 -30.804 1.00 81.50 242 ALA A N 1
ATOM 1754 C CA . ALA A 1 242 ? 12.856 -1.058 -31.041 1.00 81.50 242 ALA A CA 1
ATOM 1755 C C . ALA A 1 242 ? 12.677 -1.717 -32.425 1.00 81.50 242 ALA A C 1
ATOM 1757 O O . ALA A 1 242 ? 13.658 -1.976 -33.126 1.00 81.50 242 ALA A O 1
ATOM 1758 N N . GLU A 1 243 ? 11.435 -1.951 -32.865 1.00 83.31 243 GLU A N 1
ATOM 1759 C CA . GLU A 1 243 ? 11.146 -2.447 -34.220 1.00 83.31 243 GLU A CA 1
ATOM 1760 C C . GLU A 1 243 ? 11.565 -1.449 -35.312 1.00 83.31 243 GLU A C 1
ATOM 1762 O O . GLU A 1 243 ? 12.102 -1.839 -36.355 1.00 83.31 243 GLU A O 1
ATOM 1767 N N . GLU A 1 244 ? 11.351 -0.152 -35.086 1.00 85.50 244 GLU A N 1
ATOM 1768 C CA . GLU A 1 244 ? 11.803 0.902 -35.994 1.00 85.50 244 GLU A CA 1
ATOM 1769 C C . GLU A 1 244 ? 13.329 0.965 -36.097 1.00 85.50 244 GLU A C 1
ATOM 1771 O O . GLU A 1 244 ? 13.858 1.018 -37.214 1.00 85.50 244 GLU A O 1
ATOM 1776 N N . LEU A 1 245 ? 14.033 0.878 -34.968 1.00 83.62 245 LEU A N 1
ATOM 1777 C CA . LEU A 1 245 ? 15.492 0.799 -34.932 1.00 83.62 245 LEU A CA 1
ATOM 1778 C C . LEU A 1 245 ? 16.007 -0.406 -35.726 1.00 83.62 245 LEU A C 1
ATOM 1780 O O . LEU A 1 245 ? 16.876 -0.244 -36.582 1.00 83.62 245 LEU A O 1
ATOM 1784 N N . ASN A 1 246 ? 15.417 -1.589 -35.542 1.00 80.94 246 ASN A N 1
ATOM 1785 C CA . ASN A 1 246 ? 15.773 -2.778 -36.325 1.00 80.94 246 ASN A CA 1
ATOM 1786 C C . ASN A 1 246 ? 15.594 -2.564 -37.835 1.00 80.94 246 ASN A C 1
ATOM 1788 O O . ASN A 1 246 ? 16.453 -2.936 -38.638 1.00 80.94 246 ASN A O 1
ATOM 1792 N N . ARG A 1 247 ? 14.503 -1.911 -38.246 1.00 85.69 247 ARG A N 1
ATOM 1793 C CA . ARG A 1 247 ? 14.261 -1.562 -39.654 1.00 85.69 247 ARG A CA 1
ATOM 1794 C C . ARG A 1 247 ? 15.266 -0.529 -40.178 1.00 85.69 247 ARG A C 1
ATOM 1796 O O . ARG A 1 247 ? 15.635 -0.579 -41.352 1.00 85.69 247 ARG A O 1
ATOM 1803 N N . MET A 1 248 ? 15.707 0.418 -39.351 1.00 81.94 248 MET A N 1
ATOM 1804 C CA . MET A 1 248 ? 16.774 1.360 -39.709 1.00 81.94 248 MET A CA 1
ATOM 1805 C C . MET A 1 248 ? 18.120 0.656 -39.885 1.00 81.94 248 MET A C 1
ATOM 1807 O O . MET A 1 248 ? 18.785 0.909 -40.888 1.00 81.94 248 MET A O 1
ATOM 1811 N N . ILE A 1 249 ? 18.469 -0.279 -38.999 1.00 82.38 249 ILE A N 1
ATOM 1812 C CA . ILE A 1 249 ? 19.684 -1.101 -39.117 1.00 82.38 249 ILE A CA 1
ATOM 1813 C C . ILE A 1 249 ? 19.660 -1.906 -40.413 1.00 82.38 249 ILE A C 1
ATOM 1815 O O 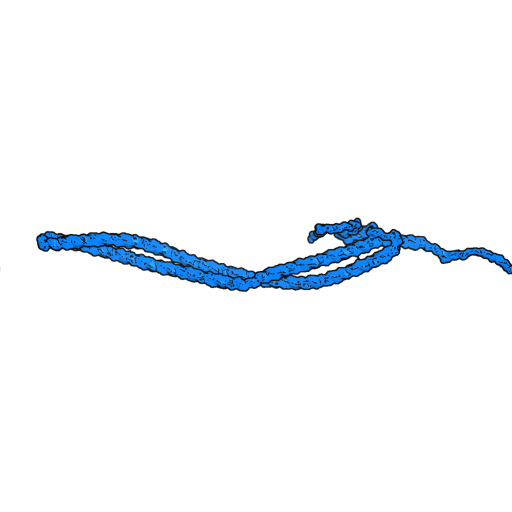. ILE A 1 249 ? 20.629 -1.876 -41.166 1.00 82.38 249 ILE A O 1
ATOM 1819 N N . GLY A 1 250 ? 18.533 -2.546 -40.741 1.00 82.19 250 GLY A N 1
ATOM 1820 C CA . GLY A 1 250 ? 18.388 -3.265 -42.010 1.00 82.19 250 GLY A CA 1
ATOM 1821 C C . GLY A 1 250 ? 18.676 -2.383 -43.233 1.00 82.19 250 GLY A C 1
ATOM 1822 O O . GLY A 1 250 ? 19.319 -2.830 -44.179 1.00 82.19 250 GLY A O 1
ATOM 1823 N N . ARG A 1 251 ? 18.276 -1.103 -43.202 1.00 83.12 251 ARG A N 1
ATOM 1824 C CA . ARG A 1 251 ? 18.611 -0.131 -44.259 1.00 83.12 251 ARG A CA 1
ATOM 1825 C C . ARG A 1 251 ? 20.083 0.290 -44.238 1.00 83.12 251 ARG A C 1
ATOM 1827 O O . ARG A 1 251 ? 20.666 0.442 -45.308 1.00 83.12 251 ARG A O 1
ATOM 1834 N N . ALA A 1 252 ? 20.687 0.454 -43.062 1.00 80.75 252 ALA A N 1
ATOM 1835 C CA . ALA A 1 252 ? 22.109 0.778 -42.925 1.00 80.75 252 ALA A CA 1
ATOM 1836 C C . ALA A 1 252 ? 23.013 -0.348 -43.459 1.00 80.75 252 ALA A C 1
ATOM 1838 O O . ALA A 1 252 ? 23.985 -0.078 -44.158 1.00 80.75 252 ALA A O 1
ATOM 1839 N N . VAL A 1 253 ? 22.640 -1.613 -43.239 1.00 79.75 253 VAL A N 1
ATOM 1840 C CA . VAL A 1 253 ? 23.343 -2.777 -43.809 1.00 79.75 253 VAL A CA 1
ATOM 1841 C C . VAL A 1 253 ? 23.283 -2.785 -45.339 1.00 79.75 253 VAL A C 1
ATOM 1843 O O . VAL A 1 253 ? 24.261 -3.129 -45.996 1.00 79.75 253 VAL A O 1
ATOM 1846 N N . VAL A 1 254 ? 22.170 -2.353 -45.938 1.00 80.38 254 VAL A N 1
ATOM 1847 C CA . VAL A 1 254 ? 22.100 -2.165 -47.398 1.00 80.38 254 VAL A CA 1
ATOM 1848 C C . VAL A 1 254 ? 22.985 -0.993 -47.845 1.00 80.38 254 VAL A C 1
ATOM 1850 O O . VAL A 1 254 ? 23.644 -1.084 -48.877 1.00 80.38 254 VAL A O 1
ATOM 1853 N N . ALA A 1 255 ? 23.066 0.090 -47.064 1.00 77.19 255 ALA A N 1
ATOM 1854 C CA . ALA A 1 255 ? 23.956 1.219 -47.351 1.00 77.19 255 ALA A CA 1
ATOM 1855 C C . ALA A 1 255 ? 25.450 0.830 -47.330 1.00 77.19 255 ALA A C 1
ATOM 1857 O O . ALA A 1 255 ? 26.214 1.320 -48.162 1.00 77.19 255 ALA A O 1
ATOM 1858 N N . LEU A 1 256 ? 25.853 -0.104 -46.459 1.00 80.31 256 LEU A N 1
ATOM 1859 C CA . LEU A 1 256 ? 27.206 -0.683 -46.445 1.00 80.31 256 LEU A CA 1
ATOM 1860 C C . LEU A 1 256 ? 27.595 -1.305 -47.800 1.00 80.31 256 LEU A C 1
ATOM 1862 O O . LEU A 1 256 ? 28.737 -1.173 -48.227 1.00 80.31 256 LEU A O 1
ATOM 1866 N N . GLN A 1 257 ? 26.654 -1.905 -48.537 1.00 77.88 257 GLN A N 1
ATOM 1867 C CA . GLN A 1 257 ? 26.943 -2.473 -49.865 1.00 77.88 257 GLN A CA 1
ATOM 1868 C C . GLN A 1 257 ? 27.292 -1.399 -50.907 1.00 77.88 257 GLN A C 1
ATOM 1870 O O . GLN A 1 257 ? 28.123 -1.619 -51.793 1.00 77.88 257 GLN A O 1
ATOM 1875 N N . PHE A 1 258 ? 26.674 -0.218 -50.808 1.00 80.81 258 PHE A N 1
ATOM 1876 C CA . PHE A 1 258 ? 27.048 0.918 -51.650 1.00 80.81 258 PHE A CA 1
ATOM 1877 C C . PHE A 1 258 ? 28.457 1.408 -51.313 1.00 80.81 258 PHE A C 1
ATOM 1879 O O . PHE A 1 258 ? 29.213 1.732 -52.226 1.00 80.81 258 PHE A O 1
ATOM 1886 N N . GLN A 1 259 ? 28.820 1.426 -50.028 1.00 83.44 259 GLN A N 1
ATOM 1887 C CA . GLN A 1 259 ? 30.165 1.793 -49.589 1.00 83.44 259 GLN A CA 1
ATOM 1888 C C . GLN A 1 259 ? 31.222 0.804 -50.102 1.00 83.44 259 GLN A C 1
ATOM 1890 O O . GLN A 1 259 ? 32.219 1.259 -50.657 1.00 83.44 259 GLN A O 1
ATOM 1895 N N . ASP A 1 260 ? 30.975 -0.507 -50.031 1.00 84.44 260 ASP A N 1
ATOM 1896 C CA . ASP A 1 260 ? 31.867 -1.530 -50.606 1.00 84.44 260 ASP A CA 1
ATOM 1897 C C . ASP A 1 260 ? 32.054 -1.331 -52.123 1.00 84.44 260 ASP A C 1
ATOM 1899 O O . ASP A 1 260 ? 33.168 -1.313 -52.647 1.00 84.44 260 ASP A O 1
ATOM 1903 N N . THR A 1 261 ? 30.965 -1.029 -52.840 1.00 85.19 261 THR A N 1
ATOM 1904 C CA . THR A 1 261 ? 31.027 -0.707 -54.277 1.00 85.19 261 THR A CA 1
ATOM 1905 C C . THR A 1 261 ? 31.864 0.550 -54.561 1.00 85.19 261 THR A C 1
ATOM 1907 O O . THR A 1 261 ? 32.592 0.602 -55.556 1.00 85.19 261 THR A O 1
ATOM 1910 N N . VAL A 1 262 ? 31.760 1.589 -53.724 1.00 86.44 262 VAL A N 1
ATOM 1911 C CA . VAL A 1 262 ? 32.567 2.816 -53.853 1.00 86.44 262 VAL A CA 1
ATOM 1912 C C . VAL A 1 262 ? 34.039 2.524 -53.563 1.00 86.44 262 VAL A C 1
ATOM 1914 O O . VAL A 1 262 ? 34.887 2.946 -54.347 1.00 86.44 262 VAL A O 1
ATOM 1917 N N . SER A 1 263 ? 34.331 1.759 -52.509 1.00 87.94 263 SER A N 1
ATOM 1918 C CA . SER A 1 263 ? 35.683 1.321 -52.139 1.00 87.94 263 SER A CA 1
ATOM 1919 C C . SER A 1 263 ? 36.367 0.587 -53.297 1.00 87.94 263 SER A C 1
ATOM 1921 O O . SER A 1 263 ? 37.443 0.989 -53.739 1.00 87.94 263 SER A O 1
ATOM 1923 N N . GLN A 1 264 ? 35.679 -0.380 -53.916 1.00 88.62 264 GLN A N 1
ATOM 1924 C CA . GLN A 1 264 ? 36.180 -1.101 -55.093 1.00 88.62 264 GLN A CA 1
ATOM 1925 C C . GLN A 1 264 ? 36.467 -0.177 -56.282 1.00 88.62 264 GLN A C 1
ATOM 1927 O O . GLN A 1 264 ? 37.510 -0.285 -56.928 1.00 88.62 264 GLN A O 1
ATOM 1932 N N . ARG A 1 265 ? 35.556 0.758 -56.584 1.00 89.38 265 ARG A N 1
ATOM 1933 C CA . ARG A 1 265 ? 35.749 1.713 -57.687 1.00 89.38 265 ARG A CA 1
ATOM 1934 C C . ARG A 1 265 ? 36.945 2.626 -57.445 1.00 89.38 265 ARG A C 1
ATOM 1936 O O . ARG A 1 265 ? 37.713 2.848 -58.376 1.00 89.38 265 ARG A O 1
ATOM 1943 N N . VAL A 1 266 ? 37.114 3.135 -56.224 1.00 89.94 266 VAL A N 1
ATOM 1944 C CA . VAL A 1 266 ? 38.283 3.949 -55.867 1.00 89.94 266 VAL A CA 1
ATOM 1945 C C . VAL A 1 266 ? 39.557 3.107 -55.932 1.00 89.94 266 VAL A C 1
ATOM 1947 O O . VAL A 1 266 ? 40.540 3.574 -56.496 1.00 89.94 266 VAL A O 1
ATOM 1950 N N . GLY A 1 267 ? 39.527 1.852 -55.476 1.00 90.12 267 GLY A N 1
ATOM 1951 C CA . GLY A 1 267 ? 40.644 0.914 -55.616 1.00 90.12 267 GLY A CA 1
ATOM 1952 C C . GLY A 1 267 ? 41.077 0.712 -57.072 1.00 90.12 267 GLY A C 1
ATOM 1953 O O . GLY A 1 267 ? 42.266 0.778 -57.374 1.00 90.12 267 GLY A O 1
ATOM 1954 N N . HIS A 1 268 ? 40.129 0.562 -58.005 1.00 91.06 268 HIS A N 1
ATOM 1955 C CA . HIS A 1 268 ? 40.440 0.494 -59.440 1.00 91.06 268 HIS A CA 1
ATOM 1956 C C . HIS A 1 268 ? 41.049 1.796 -59.978 1.00 91.06 268 HIS A C 1
ATOM 1958 O O . HIS A 1 268 ? 41.974 1.750 -60.791 1.00 91.06 268 HIS A O 1
ATOM 1964 N N . VAL A 1 269 ? 40.551 2.956 -59.532 1.00 91.88 269 VAL A N 1
ATOM 1965 C CA . VAL A 1 269 ? 41.120 4.262 -59.903 1.00 91.88 269 VAL A CA 1
ATOM 1966 C C . VAL A 1 269 ? 42.554 4.375 -59.392 1.00 91.88 269 VAL A C 1
ATOM 1968 O O . VAL A 1 269 ? 43.435 4.718 -60.171 1.00 91.88 269 VAL A O 1
ATOM 1971 N N . VAL A 1 270 ? 42.807 4.027 -58.128 1.00 91.62 270 VAL A N 1
ATOM 1972 C CA . VAL A 1 270 ? 44.152 4.024 -57.535 1.00 91.62 270 VAL A CA 1
ATOM 1973 C C . VAL A 1 270 ? 45.090 3.103 -58.316 1.00 91.62 270 VAL A C 1
ATOM 1975 O O . VAL A 1 270 ? 46.168 3.544 -58.702 1.00 91.62 270 VAL A O 1
ATOM 1978 N N . ALA A 1 271 ? 44.670 1.873 -58.629 1.00 91.31 271 ALA A N 1
ATOM 1979 C CA . ALA A 1 271 ? 45.474 0.940 -59.420 1.00 91.31 271 ALA A CA 1
ATOM 1980 C C . ALA A 1 271 ? 45.812 1.504 -60.813 1.00 91.31 271 ALA A C 1
ATOM 1982 O O . ALA A 1 271 ? 46.968 1.489 -61.229 1.00 91.31 271 ALA A O 1
ATOM 1983 N N . THR A 1 272 ? 44.828 2.096 -61.497 1.00 91.12 272 THR A N 1
ATOM 1984 C CA . THR A 1 272 ? 45.030 2.714 -62.820 1.00 91.12 272 THR A CA 1
ATOM 1985 C C . THR A 1 272 ? 45.979 3.914 -62.747 1.00 91.12 272 THR A C 1
ATOM 1987 O O . THR A 1 272 ? 46.829 4.089 -63.617 1.00 91.12 272 THR A O 1
ATOM 1990 N N . LEU A 1 273 ? 45.861 4.750 -61.709 1.00 89.94 273 LEU A N 1
ATOM 1991 C CA . LEU A 1 273 ? 46.757 5.889 -61.497 1.00 89.94 273 LEU A CA 1
ATOM 1992 C C . LEU A 1 273 ? 48.188 5.433 -61.190 1.00 89.94 273 LEU A C 1
ATOM 1994 O O . LEU A 1 273 ? 49.133 6.065 -61.657 1.00 89.94 273 LEU A O 1
ATOM 1998 N N . GLN A 1 274 ? 48.359 4.335 -60.451 1.00 89.50 274 GLN A N 1
ATOM 1999 C CA . GLN A 1 274 ? 49.668 3.733 -60.187 1.00 89.50 274 GLN A CA 1
ATOM 2000 C C . GLN A 1 274 ? 50.305 3.164 -61.461 1.00 89.50 274 GLN A C 1
ATOM 2002 O O . GLN A 1 274 ? 51.492 3.394 -61.695 1.00 89.50 274 GLN A O 1
ATOM 2007 N N . GLU A 1 275 ? 49.530 2.476 -62.304 1.00 90.12 275 GLU A N 1
ATOM 2008 C CA . GLU A 1 275 ? 49.987 1.988 -63.613 1.00 90.12 275 GLU A CA 1
ATOM 2009 C C . GLU A 1 275 ? 50.384 3.145 -64.536 1.00 90.12 275 GLU A C 1
ATOM 2011 O O . GLU A 1 275 ? 51.479 3.139 -65.100 1.00 90.12 275 GLU A O 1
ATOM 2016 N N . LEU A 1 276 ? 49.543 4.182 -64.633 1.00 88.25 276 LEU A N 1
ATOM 2017 C CA . LEU A 1 276 ? 49.840 5.383 -65.414 1.00 88.25 276 LEU A CA 1
ATOM 2018 C C . LEU A 1 276 ? 51.107 6.080 -64.909 1.00 88.25 276 LEU A C 1
ATOM 2020 O O . LEU A 1 276 ? 51.955 6.465 -65.710 1.00 88.25 276 LEU A O 1
ATOM 2024 N N . ASN A 1 277 ? 51.258 6.213 -63.590 1.00 88.12 277 ASN A N 1
ATOM 2025 C CA . ASN A 1 277 ? 52.454 6.784 -62.982 1.00 88.12 277 ASN A CA 1
ATOM 2026 C C . ASN A 1 277 ? 53.709 5.972 -63.335 1.00 88.12 277 ASN A C 1
ATOM 2028 O O . ASN A 1 277 ? 54.743 6.554 -63.644 1.00 88.12 277 ASN A O 1
ATOM 2032 N N . ALA A 1 278 ? 53.621 4.639 -63.326 1.00 86.31 278 ALA A N 1
ATOM 2033 C CA . ALA A 1 278 ? 54.737 3.768 -63.683 1.00 86.31 278 ALA A CA 1
ATOM 2034 C C . ALA A 1 278 ? 55.129 3.885 -65.166 1.00 86.31 278 ALA A C 1
ATOM 2036 O O . ALA A 1 278 ? 56.319 3.896 -65.474 1.00 86.31 278 ALA A O 1
ATOM 2037 N N . GLU A 1 279 ? 54.159 3.991 -66.079 1.00 87.00 279 GLU A N 1
ATOM 2038 C CA . GLU A 1 279 ? 54.437 4.188 -67.508 1.00 87.00 279 GLU A CA 1
ATOM 2039 C C . GLU A 1 279 ? 55.019 5.577 -67.794 1.00 87.00 279 GLU A C 1
ATOM 2041 O O . GLU A 1 279 ? 56.004 5.693 -68.520 1.00 87.00 279 GLU A O 1
ATOM 2046 N N . LEU A 1 280 ? 54.470 6.630 -67.183 1.00 85.25 280 LEU A N 1
ATOM 2047 C CA . LEU A 1 280 ? 54.991 7.988 -67.342 1.00 85.25 280 LEU A CA 1
ATOM 2048 C C . LEU A 1 280 ? 56.385 8.151 -66.720 1.00 85.25 280 LEU A C 1
ATOM 2050 O O . LEU A 1 280 ? 57.230 8.824 -67.300 1.00 85.25 280 LEU A O 1
ATOM 2054 N N . ALA A 1 281 ? 56.667 7.487 -65.596 1.00 84.38 281 ALA A N 1
ATOM 2055 C CA . ALA A 1 281 ? 57.994 7.498 -64.981 1.00 84.38 281 ALA A CA 1
ATOM 2056 C C . ALA A 1 281 ? 59.079 6.870 -65.874 1.00 84.38 281 ALA A C 1
ATOM 2058 O O . ALA A 1 281 ? 60.242 7.246 -65.764 1.00 84.38 281 ALA A O 1
ATOM 2059 N N . ARG A 1 282 ? 58.728 5.956 -66.793 1.00 84.31 282 ARG A N 1
ATOM 2060 C CA . ARG A 1 282 ? 59.683 5.405 -67.779 1.00 84.31 282 ARG A CA 1
ATOM 2061 C C . ARG A 1 282 ? 60.099 6.415 -68.846 1.00 84.31 282 ARG A C 1
ATOM 2063 O O . ARG A 1 282 ? 61.115 6.199 -69.500 1.00 84.31 282 ARG A O 1
ATOM 2070 N N . LEU A 1 283 ? 59.317 7.476 -69.039 1.00 82.06 283 LEU A N 1
ATOM 2071 C CA . LEU A 1 283 ? 59.590 8.538 -70.009 1.00 82.06 283 LEU A CA 1
ATOM 2072 C C . LEU A 1 283 ? 60.503 9.637 -69.441 1.00 82.06 283 LEU A C 1
ATOM 2074 O O . LEU A 1 283 ? 60.805 10.575 -70.163 1.00 82.06 283 LEU A O 1
ATOM 2078 N N . VAL A 1 284 ? 60.936 9.528 -68.177 1.00 81.38 284 VAL A N 1
ATOM 2079 C CA . VAL A 1 284 ? 61.827 10.491 -67.511 1.00 81.38 284 VAL A CA 1
ATOM 2080 C C . VAL A 1 284 ? 63.190 9.827 -67.243 1.00 81.38 284 VAL A C 1
ATOM 2082 O O . VAL A 1 284 ? 63.301 9.021 -66.315 1.00 81.38 284 VAL A O 1
ATOM 2085 N N . PRO A 1 285 ? 64.240 10.129 -68.032 1.00 64.25 285 PRO A N 1
ATOM 2086 C CA . PRO A 1 285 ? 65.544 9.460 -67.936 1.00 64.25 285 PRO A CA 1
ATOM 2087 C C . PRO A 1 285 ? 66.333 9.785 -66.659 1.00 64.25 285 PRO A C 1
ATOM 2089 O O . PRO A 1 285 ? 67.027 8.915 -66.131 1.00 64.25 285 PRO A O 1
ATOM 2092 N N . ASP A 1 286 ? 66.209 11.016 -66.151 1.00 66.62 286 ASP A N 1
ATOM 2093 C CA . ASP A 1 286 ? 66.984 11.539 -65.011 1.00 66.62 286 ASP A CA 1
ATOM 2094 C C . ASP A 1 286 ? 66.407 11.148 -63.637 1.00 66.62 286 ASP A C 1
ATOM 2096 O O . ASP A 1 286 ? 66.919 11.544 -62.586 1.00 66.62 286 ASP A O 1
ATOM 2100 N N . GLY A 1 287 ? 65.368 10.310 -63.640 1.00 67.25 287 GLY A N 1
ATOM 2101 C CA . GLY A 1 287 ? 64.657 9.890 -62.444 1.00 67.25 287 GLY A CA 1
ATOM 2102 C C . GLY A 1 287 ? 63.614 10.907 -61.985 1.00 67.25 287 GLY A C 1
ATOM 2103 O O . GLY A 1 287 ? 63.598 12.071 -62.375 1.00 67.25 287 GLY A O 1
ATOM 2104 N N . VAL A 1 288 ? 62.700 10.430 -61.149 1.00 72.94 288 VAL A N 1
ATOM 2105 C CA . VAL A 1 288 ? 61.599 11.218 -60.589 1.00 72.94 288 VAL A CA 1
ATOM 2106 C C . VAL A 1 288 ? 61.947 11.548 -59.138 1.00 72.94 288 VAL A C 1
ATOM 2108 O O . VAL A 1 288 ? 62.380 10.663 -58.399 1.00 72.94 288 VAL A O 1
ATOM 2111 N N . GLY A 1 289 ? 61.777 12.806 -58.725 1.00 69.50 289 GLY A N 1
ATOM 2112 C CA . GLY A 1 289 ? 61.953 13.208 -57.325 1.00 69.50 289 GLY A CA 1
ATOM 2113 C C . GLY A 1 289 ? 60.926 12.552 -56.390 1.00 69.50 289 GLY A C 1
ATOM 2114 O O . GLY A 1 289 ? 59.897 12.055 -56.832 1.00 69.50 289 GLY A O 1
ATOM 2115 N N . GLU A 1 290 ? 61.176 12.550 -55.078 1.00 69.00 290 GLU A N 1
ATOM 2116 C CA . GLU A 1 290 ? 60.203 12.022 -54.100 1.00 69.00 290 GLU A CA 1
ATOM 2117 C C . GLU A 1 290 ? 59.044 12.996 -53.820 1.00 69.00 290 GLU A C 1
ATOM 2119 O O . GLU A 1 290 ? 57.978 12.577 -53.367 1.00 69.00 290 GLU A O 1
ATOM 2124 N N . GLU A 1 291 ? 59.226 14.286 -54.119 1.00 74.81 291 GLU A N 1
ATOM 2125 C CA . GLU A 1 291 ? 58.263 15.349 -53.830 1.00 74.81 291 GLU A CA 1
ATOM 2126 C C . GLU A 1 291 ? 57.804 16.084 -55.094 1.00 74.81 291 GLU A C 1
ATOM 2128 O O . GLU A 1 291 ? 58.603 16.274 -56.014 1.00 74.81 291 GLU A O 1
ATOM 2133 N N . PRO A 1 292 ? 56.549 16.574 -55.136 1.00 79.94 292 PRO A N 1
ATOM 2134 C CA . PRO A 1 292 ? 56.077 17.378 -56.254 1.00 79.94 292 PRO A CA 1
ATOM 2135 C C . PRO A 1 292 ? 56.888 18.669 -56.414 1.00 79.94 292 PRO A C 1
ATOM 2137 O O . PRO A 1 292 ? 57.296 19.302 -55.429 1.00 79.94 292 PRO A O 1
ATOM 2140 N N . GLY A 1 293 ? 57.043 19.120 -57.657 1.00 79.81 293 GLY A N 1
ATOM 2141 C CA . GLY A 1 293 ? 57.663 20.406 -57.972 1.00 79.81 293 GLY A CA 1
ATOM 2142 C C . GLY A 1 293 ? 56.987 21.576 -57.243 1.00 79.81 293 GLY A C 1
ATOM 2143 O O . GLY A 1 293 ? 55.801 21.525 -56.899 1.00 79.81 293 GLY A O 1
ATOM 2144 N N . GLY A 1 294 ? 57.724 22.665 -57.003 1.00 77.94 294 GLY A N 1
ATOM 2145 C CA . GLY A 1 294 ? 57.229 23.812 -56.220 1.00 77.94 294 GLY A CA 1
ATOM 2146 C C . GLY A 1 294 ? 55.923 24.415 -56.762 1.00 77.94 294 GLY A C 1
ATOM 2147 O O . GLY A 1 294 ? 55.028 24.756 -55.989 1.00 77.94 294 GLY A O 1
ATOM 2148 N N . ALA A 1 295 ? 55.766 24.453 -58.090 1.00 78.88 295 ALA A N 1
ATOM 2149 C CA . ALA A 1 295 ? 54.544 24.919 -58.748 1.00 78.88 295 ALA A CA 1
ATOM 2150 C C . ALA A 1 295 ? 53.342 23.981 -58.519 1.00 78.88 295 ALA A C 1
ATOM 2152 O O . ALA A 1 295 ? 52.206 24.442 -58.383 1.00 78.88 295 ALA A O 1
ATOM 2153 N N . TRP A 1 296 ? 53.576 22.667 -58.453 1.00 80.19 296 TRP A N 1
ATOM 2154 C CA . TRP A 1 296 ? 52.539 21.683 -58.143 1.00 80.19 296 TRP A CA 1
ATOM 2155 C C . TRP A 1 296 ? 52.155 21.707 -56.667 1.00 80.19 296 TRP A C 1
ATOM 2157 O O . TRP A 1 296 ? 50.964 21.661 -56.365 1.00 80.19 296 TRP A O 1
ATOM 2167 N N . ARG A 1 297 ? 53.117 21.897 -55.758 1.00 79.12 297 ARG A N 1
ATOM 2168 C CA . ARG 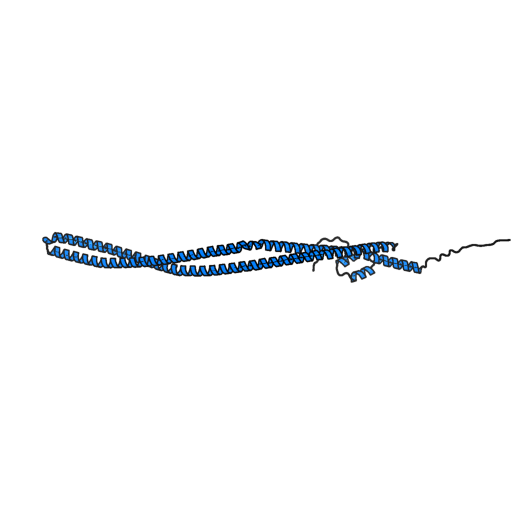A 1 297 ? 52.833 22.107 -54.330 1.00 79.12 297 ARG A CA 1
ATOM 2169 C C . ARG A 1 297 ? 51.945 23.325 -54.091 1.00 79.12 297 ARG A C 1
ATOM 2171 O O . ARG A 1 297 ? 50.939 23.215 -53.395 1.00 79.12 297 ARG A O 1
ATOM 2178 N N . GLU A 1 298 ? 52.247 24.457 -54.724 1.00 80.50 298 GLU A N 1
ATOM 2179 C CA . GLU A 1 298 ? 51.408 25.658 -54.621 1.00 80.50 298 GLU A CA 1
ATOM 2180 C C . GLU A 1 298 ? 50.008 25.447 -55.221 1.00 80.50 298 GLU A C 1
ATOM 2182 O O . GLU A 1 298 ? 49.017 25.991 -54.737 1.00 80.50 298 GLU A O 1
ATOM 2187 N N . ARG A 1 299 ? 49.896 24.645 -56.284 1.00 82.56 299 ARG A N 1
ATOM 2188 C CA . ARG A 1 299 ? 48.603 24.341 -56.904 1.00 82.56 299 ARG A CA 1
ATOM 2189 C C . ARG A 1 299 ? 47.750 23.432 -56.022 1.00 82.56 299 ARG A C 1
ATOM 2191 O O . ARG A 1 299 ? 46.562 23.696 -55.869 1.00 82.56 299 ARG A O 1
ATOM 2198 N N . MET A 1 300 ? 48.349 22.398 -55.435 1.00 79.56 300 MET A N 1
ATOM 2199 C CA . MET A 1 300 ? 47.659 21.451 -54.556 1.00 79.56 300 MET A CA 1
ATOM 2200 C C . MET A 1 300 ? 47.234 22.100 -53.236 1.00 79.56 300 MET A C 1
ATOM 2202 O O . MET A 1 300 ? 46.108 21.883 -52.791 1.00 79.56 300 MET A O 1
ATOM 2206 N N . SER A 1 301 ? 48.064 22.976 -52.658 1.00 79.75 301 SER A N 1
ATOM 2207 C CA . SER A 1 301 ? 47.732 23.676 -51.408 1.00 79.75 301 SER A CA 1
ATOM 2208 C C . SER A 1 301 ? 46.485 24.565 -51.516 1.00 79.75 301 SER A C 1
ATOM 2210 O O . SER A 1 301 ? 45.834 24.825 -50.508 1.00 79.75 301 SER A O 1
ATOM 2212 N N . ARG A 1 302 ? 46.097 24.988 -52.731 1.00 81.50 302 ARG A N 1
ATOM 2213 C CA . ARG A 1 302 ? 44.857 25.751 -52.981 1.00 81.50 302 ARG A CA 1
ATOM 2214 C C . ARG A 1 302 ? 43.584 24.917 -52.842 1.00 81.50 302 ARG A C 1
ATOM 2216 O O . ARG A 1 302 ? 42.519 25.493 -52.632 1.00 81.50 302 ARG A O 1
ATOM 2223 N N . TRP A 1 303 ? 43.668 23.599 -53.009 1.00 74.94 303 TRP A N 1
ATOM 2224 C CA . TRP A 1 303 ? 42.525 22.688 -52.877 1.00 74.94 303 TRP A CA 1
ATOM 2225 C C . TRP A 1 303 ? 42.504 21.962 -51.535 1.00 74.94 303 TRP A C 1
ATOM 2227 O O . TRP A 1 303 ? 41.452 21.479 -51.126 1.00 74.94 303 TRP A O 1
ATOM 2237 N N . PHE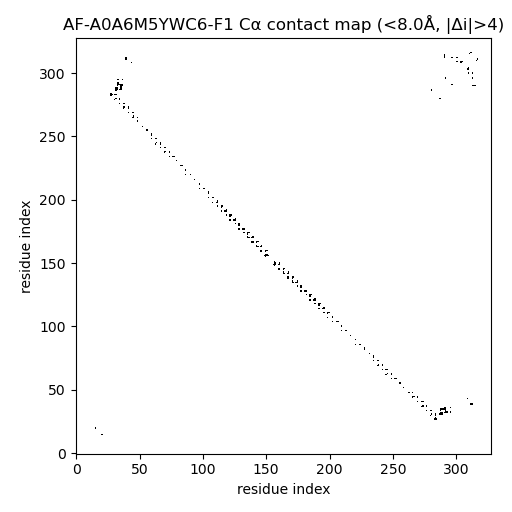 A 1 304 ? 43.641 21.919 -50.841 1.00 78.38 304 PHE A N 1
ATOM 2238 C CA . PHE A 1 304 ? 43.754 21.325 -49.519 1.00 78.38 304 PHE A CA 1
ATOM 2239 C C . PHE A 1 304 ? 43.165 22.233 -48.451 1.00 78.38 304 PHE A C 1
ATOM 2241 O O . PHE A 1 304 ? 43.506 23.410 -48.323 1.00 78.38 304 PHE A O 1
ATOM 2248 N N . THR A 1 305 ? 42.274 21.655 -47.660 1.00 73.00 305 THR A N 1
ATOM 2249 C CA . THR A 1 305 ? 41.530 22.355 -46.611 1.00 73.00 305 THR A CA 1
ATOM 2250 C C . THR A 1 305 ? 41.907 21.855 -45.223 1.00 73.00 305 THR A C 1
ATOM 2252 O O . THR A 1 305 ? 41.797 22.609 -44.258 1.00 73.00 305 THR A O 1
ATOM 2255 N N . MET A 1 306 ? 42.424 20.629 -45.118 1.00 75.12 306 MET A N 1
ATOM 2256 C CA . MET A 1 306 ? 42.758 19.991 -43.850 1.00 75.12 306 MET A CA 1
ATOM 2257 C C . MET A 1 306 ? 44.260 20.068 -43.570 1.00 75.12 306 MET A C 1
ATOM 2259 O O . MET A 1 306 ? 45.089 19.819 -44.444 1.00 75.12 306 MET A O 1
ATOM 2263 N N . ALA A 1 307 ? 44.632 20.335 -42.314 1.00 69.44 307 ALA A N 1
ATOM 2264 C CA . ALA A 1 307 ? 46.033 20.416 -41.872 1.00 69.44 307 ALA A CA 1
ATOM 2265 C C . ALA A 1 307 ? 46.840 19.121 -42.121 1.00 69.44 307 ALA A C 1
ATOM 2267 O O . ALA A 1 307 ? 48.069 19.123 -42.088 1.00 69.44 307 ALA A O 1
ATOM 2268 N N . GLU A 1 308 ? 46.150 18.006 -42.339 1.00 65.81 308 GLU A N 1
ATOM 2269 C CA . GLU A 1 308 ? 46.725 16.709 -42.696 1.00 65.81 308 GLU A CA 1
ATOM 2270 C C . GLU A 1 308 ? 47.095 16.623 -44.177 1.00 65.81 308 GLU A C 1
ATOM 2272 O O . GLU A 1 308 ? 48.162 16.114 -44.504 1.00 65.81 308 GLU A O 1
ATOM 2277 N N . GLU A 1 309 ? 46.268 17.183 -45.064 1.00 73.12 309 GLU A N 1
ATOM 2278 C CA . GLU A 1 309 ? 46.545 17.247 -46.502 1.00 73.12 309 GLU A CA 1
ATOM 2279 C C . GLU A 1 309 ? 47.773 18.127 -46.773 1.00 73.12 309 GLU A C 1
ATOM 2281 O O . GLU A 1 309 ? 48.643 17.761 -47.563 1.00 73.12 309 GLU A O 1
ATOM 2286 N N . HIS A 1 310 ? 47.889 19.244 -46.042 1.00 72.19 310 HIS A N 1
ATOM 2287 C CA . HIS A 1 310 ? 49.063 20.123 -46.081 1.00 72.19 310 HIS A CA 1
ATOM 2288 C C . HIS A 1 310 ? 50.322 19.435 -45.527 1.00 72.19 310 HIS A C 1
ATOM 2290 O O . HIS A 1 310 ? 51.384 19.553 -46.126 1.00 72.19 310 HIS A O 1
ATOM 2296 N N . ARG A 1 311 ? 50.215 18.635 -44.456 1.00 68.69 311 ARG A N 1
ATOM 2297 C CA . ARG A 1 311 ? 51.346 17.840 -43.928 1.00 68.69 311 ARG A CA 1
ATOM 2298 C C . ARG A 1 311 ? 51.796 16.722 -44.869 1.00 68.69 311 ARG A C 1
ATOM 2300 O O . ARG A 1 311 ? 52.992 16.460 -44.977 1.00 68.69 311 ARG A O 1
ATOM 2307 N N . ALA A 1 312 ? 50.858 16.064 -45.547 1.00 68.75 312 ALA A N 1
ATOM 2308 C CA . ALA A 1 312 ? 51.160 15.019 -46.524 1.00 68.75 312 ALA A CA 1
ATOM 2309 C C . ALA A 1 312 ? 51.902 15.571 -47.758 1.00 68.75 312 ALA A C 1
ATOM 2311 O O . ALA A 1 312 ? 52.683 14.845 -48.373 1.00 68.75 312 ALA A O 1
ATOM 2312 N N . LEU A 1 313 ? 51.689 16.853 -48.085 1.00 69.19 313 LEU A N 1
ATOM 2313 C CA . LEU A 1 313 ? 52.380 17.588 -49.149 1.00 69.19 313 LEU A CA 1
ATOM 2314 C C . LEU A 1 313 ? 53.849 17.923 -48.803 1.00 69.19 313 LEU A C 1
ATOM 2316 O O . LEU A 1 313 ? 54.663 18.060 -49.710 1.00 69.19 313 LEU A O 1
ATOM 2320 N N . GLU A 1 314 ? 54.185 18.050 -47.514 1.00 65.00 314 GLU A N 1
ATOM 2321 C CA . GLU A 1 314 ? 55.519 18.431 -47.003 1.00 65.00 314 GLU A CA 1
ATOM 2322 C C . GLU A 1 314 ? 56.417 17.223 -46.649 1.00 65.00 314 GLU A C 1
ATOM 2324 O O . GLU A 1 314 ? 57.381 17.358 -45.898 1.00 65.00 314 GLU A O 1
ATOM 2329 N N . GLY A 1 315 ? 56.082 16.013 -47.120 1.00 57.50 315 GLY A N 1
ATOM 2330 C CA . GLY A 1 315 ? 56.895 14.808 -46.885 1.00 57.50 315 GLY A CA 1
ATOM 2331 C C . GLY A 1 315 ? 56.803 14.229 -45.462 1.00 57.50 315 GLY A C 1
ATOM 2332 O O . GLY A 1 315 ? 57.482 13.254 -45.135 1.00 57.50 315 GLY A O 1
ATOM 2333 N N . GLY A 1 316 ? 55.929 14.770 -44.607 1.00 47.66 316 GLY A N 1
ATOM 2334 C CA . GLY A 1 316 ? 55.729 14.353 -43.216 1.00 47.66 316 GLY A CA 1
ATOM 2335 C C . GLY A 1 316 ? 54.957 13.039 -43.057 1.00 47.66 316 GLY A C 1
ATOM 2336 O O . GLY A 1 316 ? 53.891 13.015 -42.447 1.00 47.66 316 GLY A O 1
ATOM 2337 N N . GLY A 1 317 ? 55.484 11.931 -43.582 1.00 43.28 317 GLY A N 1
ATOM 2338 C CA . GLY A 1 317 ? 54.977 10.575 -43.348 1.00 43.28 317 GLY A CA 1
ATOM 2339 C C . GLY A 1 317 ? 55.308 10.063 -41.942 1.00 43.28 317 GLY A C 1
ATOM 2340 O O . GLY A 1 317 ? 56.112 9.151 -41.784 1.00 43.28 317 GLY A O 1
ATOM 2341 N N . GLY A 1 318 ? 54.721 10.661 -40.904 1.00 35.56 318 GLY A N 1
ATOM 2342 C CA . GLY A 1 318 ? 54.804 10.171 -39.527 1.00 35.56 318 GLY A CA 1
ATOM 2343 C C . GLY A 1 318 ? 53.554 9.379 -39.146 1.00 35.56 318 GLY A C 1
ATOM 2344 O O . GLY A 1 318 ? 52.462 9.940 -39.112 1.00 35.56 318 GLY A O 1
ATOM 2345 N N . ALA A 1 319 ? 53.718 8.088 -38.844 1.00 37.72 319 ALA A N 1
ATOM 2346 C CA . ALA A 1 319 ? 52.664 7.202 -38.351 1.00 37.72 319 ALA A CA 1
ATOM 2347 C C . ALA A 1 319 ? 51.870 7.838 -37.193 1.00 37.72 319 ALA A C 1
ATOM 2349 O O . ALA A 1 319 ? 52.444 8.313 -36.211 1.00 37.72 319 ALA A O 1
ATOM 2350 N N . ARG A 1 320 ? 50.537 7.831 -37.299 1.00 49.03 320 ARG A N 1
ATOM 2351 C CA . ARG A 1 320 ? 49.634 8.391 -36.286 1.00 49.03 320 ARG A CA 1
ATOM 2352 C C . ARG A 1 320 ? 49.607 7.557 -35.003 1.00 49.03 320 ARG A C 1
ATOM 2354 O O . ARG A 1 320 ? 49.344 6.357 -35.037 1.00 49.03 320 ARG A O 1
ATOM 2361 N N . THR A 1 321 ? 49.710 8.241 -33.865 1.00 31.64 321 THR A N 1
ATOM 2362 C CA . THR A 1 321 ? 49.044 7.854 -32.615 1.00 31.64 321 THR A CA 1
ATOM 2363 C C . THR A 1 321 ? 47.636 8.452 -32.561 1.00 31.64 321 THR A C 1
ATOM 2365 O O . THR A 1 321 ? 47.405 9.585 -32.969 1.00 31.64 321 THR A O 1
ATOM 2368 N N . VAL A 1 322 ? 46.713 7.652 -32.034 1.00 39.03 322 VAL A N 1
ATOM 2369 C CA . VAL A 1 322 ? 45.235 7.691 -32.072 1.00 39.03 322 VAL A CA 1
ATOM 2370 C C . VAL A 1 322 ? 44.555 8.949 -31.465 1.00 39.03 322 VAL A C 1
ATOM 2372 O O . VAL A 1 322 ? 43.340 8.978 -31.333 1.00 39.03 322 VAL A O 1
ATOM 2375 N N . GLY A 1 323 ? 45.292 10.005 -31.104 1.00 35.56 323 GLY A N 1
ATOM 2376 C CA . GLY A 1 323 ? 44.757 11.154 -30.349 1.00 35.56 323 GLY A CA 1
ATOM 2377 C C . GLY A 1 323 ? 44.225 12.343 -31.162 1.00 35.56 323 GLY A C 1
ATOM 2378 O O . GLY A 1 323 ? 43.339 13.036 -30.680 1.00 35.56 323 GLY A O 1
ATOM 2379 N N . ASP A 1 324 ? 44.716 12.566 -32.384 1.00 33.69 324 ASP A N 1
ATOM 2380 C CA . ASP A 1 324 ? 44.479 13.819 -33.129 1.00 33.69 324 ASP A CA 1
ATOM 2381 C C . ASP A 1 324 ? 43.448 13.653 -34.253 1.00 33.69 324 ASP A C 1
ATOM 2383 O O . ASP A 1 324 ? 43.712 13.956 -35.420 1.00 33.69 324 ASP A O 1
ATOM 2387 N N . ILE A 1 325 ? 42.278 13.115 -33.921 1.00 40.81 325 ILE A N 1
ATOM 2388 C CA . ILE A 1 325 ? 41.072 13.350 -34.720 1.00 40.81 325 ILE A CA 1
ATOM 2389 C C . ILE A 1 325 ? 40.220 14.291 -33.874 1.00 40.81 325 ILE A C 1
ATOM 2391 O O . ILE A 1 325 ? 39.409 13.846 -33.062 1.00 40.81 325 ILE A O 1
ATOM 2395 N N . GLU A 1 326 ? 40.455 15.597 -34.014 1.00 34.31 326 GLU A N 1
ATOM 2396 C CA . GLU A 1 326 ? 39.490 16.592 -33.551 1.00 34.31 326 GLU A CA 1
ATOM 2397 C C . GLU A 1 326 ? 38.225 16.430 -34.402 1.00 34.31 326 GLU A C 1
ATOM 2399 O O . GLU A 1 326 ? 38.157 16.850 -35.558 1.00 34.31 326 GLU A O 1
ATOM 2404 N N . LEU A 1 327 ? 37.236 15.742 -33.830 1.00 35.69 327 LEU A N 1
ATOM 2405 C CA . LEU A 1 327 ? 35.847 15.862 -34.245 1.00 35.69 327 LEU A CA 1
ATOM 2406 C C . LEU A 1 327 ? 35.390 17.296 -33.955 1.00 35.69 327 LEU A C 1
ATOM 2408 O O . LEU A 1 327 ? 35.478 17.752 -32.813 1.00 35.69 327 LEU A O 1
ATOM 2412 N N . PHE A 1 328 ? 34.888 17.971 -34.987 1.00 36.50 328 PHE A N 1
ATOM 2413 C CA . PHE A 1 328 ? 33.929 19.060 -34.817 1.00 36.50 328 PHE A CA 1
ATOM 2414 C C . PHE A 1 328 ? 32.607 18.527 -34.257 1.00 36.50 328 PHE A C 1
ATOM 2416 O O . PHE A 1 328 ? 32.213 17.402 -34.650 1.00 36.50 328 PHE A O 1
#

InterPro domains:
  IPR004089 Methyl-accepting chemotaxis protein (MCP) signalling domain [PF00015] (100-243)
  IPR004089 Methyl-accepting chemotaxis protein (MCP) signalling domain [PS50111] (78-274)

Nearest PDB structures (foldseek):
  3ja6-assembly1_H  TM=7.250E-01  e=3.265E-07  Escherichia coli
  3zx6-assembly1_B  TM=6.513E-01  e=9.551E-07  Archaeoglobus fulgidus DSM 4304
  8c5v-assembly1_I  TM=4.724E-01  e=1.604E-04  Escherichia coli
  7a0g-assembly1_FFF  TM=4.678E-01  e=1.823E-02  Serratia marcescens
  5xg2-assembly1_A  TM=4.193E-01  e=5.935E-03  Pyrococcus yayanosii CH1

Sequence (328 aa):
MTAPDGAAVEPFFAPPDDAGDERLREVEAELADALPVLPLVCRQLTESVECVERAVTGVCGEFQSIADKAIAGVGGGAAGAGGEDHIAAASVTISRLLGRAEEAHNRLGDTARRVESVEADVQAIQAVARTMDSLTRALKVLSINARIEATRAGDAGRSFAVVAGETGKVAVDAARMNQSIHEMADRLGRGVRESAAEIRTRVAEGRRDVEVARAEVEGTLKLLAQTSEGLRGAVAAAAREAEELNRMIGRAVVALQFQDTVSQRVGHVVATLQELNAELARLVPDGVGEEPGGAWRERMSRWFTMAEEHRALEGGGGARTVGDIELF

Organism: NCBI:txid2774151

pLDDT: mean 81.19, std 15.3, range [31.64, 96.19]

Radius of gyration: 62.3 Å; Cα contacts (8 Å, |Δi|>4): 170; chains: 1; bounding box: 139×38×204 Å